Protein AF-0000000080078418 (afdb_homodimer)

Nearest PDB structures (foldseek):
  1grw-assembly2_B  TM=9.936E-01  e=3.589E-24  Caenorhabditis elegans
  2bvu-assembly3_C  TM=9.869E-01  e=3.021E-22  Ascaris suum
  2msp-assembly1_A  TM=9.909E-01  e=5.072E-21  Ascaris suum
  1msp-assembly1_A  TM=9.904E-01  e=5.373E-21  Ascaris suum
  2cri-assembly1_A  TM=8.353E-01  e=1.074E-10  Mus musculus

Foldseek 3Di:
DPPCPCPCPDDPPDDDPDDPDPPPPDDPDPPPPPPPPDDDPPPPDPPPDPDPVVLVLLPPQLVDWADDKAKVVHAAAEDEDDQQAKDKDKMKIFRQTQAKKKKAKDWPDPPFKDKPPRIFIAHHGGMDIIIIMGGRDDPPVDDQQPTKMKMKMTGGGPPDPRGDDPVSVVDPGDMDMDIHRYHYHD/DPPCPPPPPVPPPPDDPDDPPPPDPDDPDPPDPPPPPDDDPPDPDPPPDPDPVVLVLLPPQLVDWADDKAKVVHAAAEDEDDQQAKDKDKMKIFQQTQAKKKKAKDWPDPPFKDKPPRIFIAHHGGMDIIIIMGGRDDPPVDDQQQTKMKMKMTGGGPPDPRGDDPVSVVDPGDMDMDIHRYHYHD

Structure (mmCIF, N/CA/C/O backbone):
data_AF-0000000080078418-model_v1
#
loop_
_entity.id
_entity.type
_entity.pdbx_description
1 polymer 'Major sperm protein'
#
loop_
_atom_site.group_PDB
_atom_site.id
_atom_site.type_symbol
_atom_site.label_atom_id
_atom_site.label_alt_id
_atom_site.label_comp_id
_atom_site.label_asym_id
_atom_site.label_entity_id
_atom_site.label_seq_id
_atom_site.pdbx_PDB_ins_code
_atom_site.Cartn_x
_atom_site.Cartn_y
_atom_site.Cartn_z
_atom_site.occupancy
_atom_site.B_iso_or_equiv
_atom_site.auth_seq_id
_atom_site.auth_comp_id
_atom_site.auth_asym_id
_atom_site.auth_atom_id
_atom_site.pdbx_PDB_model_num
ATOM 1 N N . MET A 1 1 ? 45.938 28.312 1.281 1 20.47 1 MET A N 1
ATOM 2 C CA . MET A 1 1 ? 46.875 27.969 2.334 1 20.47 1 MET A CA 1
ATOM 3 C C . MET A 1 1 ? 46.25 27.047 3.363 1 20.47 1 MET A C 1
ATOM 5 O O . MET A 1 1 ? 45.219 27.359 3.934 1 20.47 1 MET A O 1
ATOM 9 N N . LYS A 1 2 ? 46.531 25.594 3.104 1 24.2 2 LYS A N 1
ATOM 10 C CA . LYS A 1 2 ? 45.812 24.328 3.377 1 24.2 2 LYS A CA 1
ATOM 11 C C . LYS A 1 2 ? 45.906 23.984 4.859 1 24.2 2 LYS A C 1
ATOM 13 O O . LYS A 1 2 ? 46.969 23.625 5.363 1 24.2 2 LYS A O 1
ATOM 18 N N . ARG A 1 3 ? 45.375 24.844 5.797 1 21 3 ARG A N 1
ATOM 19 C CA . ARG A 1 3 ? 45.719 24.875 7.211 1 21 3 ARG A CA 1
ATOM 20 C C . ARG A 1 3 ? 45.438 23.516 7.867 1 21 3 ARG A C 1
ATOM 22 O O . ARG A 1 3 ? 44.312 23.031 7.836 1 21 3 ARG A O 1
ATOM 29 N N . ILE A 1 4 ? 46.469 22.594 7.996 1 22.25 4 ILE A N 1
ATOM 30 C CA . ILE A 1 4 ? 46.688 21.188 8.305 1 22.25 4 ILE A CA 1
ATOM 31 C C . ILE A 1 4 ? 46.375 20.922 9.773 1 22.25 4 ILE A C 1
ATOM 33 O O . ILE A 1 4 ? 47.094 21.391 10.664 1 22.25 4 ILE A O 1
ATOM 37 N N . PHE A 1 5 ? 45.219 21.344 10.352 1 21.02 5 PHE A N 1
ATOM 38 C CA . PHE A 1 5 ? 45.094 21.297 11.805 1 21.02 5 PHE A CA 1
ATOM 39 C C . PHE A 1 5 ? 45.344 19.875 12.32 1 21.02 5 PHE A C 1
ATOM 41 O O . PHE A 1 5 ? 44.625 18.938 11.922 1 21.02 5 PHE A O 1
ATOM 48 N N . LYS A 1 6 ? 46.562 19.5 12.695 1 19.89 6 LYS A N 1
ATOM 49 C CA . LYS A 1 6 ? 47.281 18.281 13.086 1 19.89 6 LYS A CA 1
ATOM 50 C C . LYS A 1 6 ? 46.75 17.75 14.422 1 19.89 6 LYS A C 1
ATOM 52 O O . LYS A 1 6 ? 47 18.359 15.469 1 19.89 6 LYS A O 1
ATOM 57 N N . LEU A 1 7 ? 45.438 17.719 14.68 1 21.05 7 LEU A N 1
ATOM 58 C CA . LEU A 1 7 ? 45.125 17.406 16.078 1 21.05 7 LEU A CA 1
ATOM 59 C C . LEU A 1 7 ? 45.812 16.125 16.5 1 21.05 7 LEU A C 1
ATOM 61 O O . LEU A 1 7 ? 45.656 15.086 15.852 1 21.05 7 LEU A O 1
ATOM 65 N N . LYS A 1 8 ? 46.906 16.234 17.25 1 19.38 8 LYS A N 1
ATOM 66 C CA . LYS A 1 8 ? 47.906 15.336 17.828 1 19.38 8 LYS A CA 1
ATOM 67 C C . LYS A 1 8 ? 47.25 14.328 18.766 1 19.38 8 LYS A C 1
ATOM 69 O O . LYS A 1 8 ? 46.656 14.703 19.781 1 19.38 8 LYS A O 1
ATOM 74 N N . VAL A 1 9 ? 46.438 13.297 18.281 1 21.06 9 VAL A N 1
ATOM 75 C CA . VAL A 1 9 ? 45.812 12.203 19.016 1 21.06 9 VAL A CA 1
ATOM 76 C C . VAL A 1 9 ? 46.875 11.445 19.812 1 21.06 9 VAL A C 1
ATOM 78 O O . VAL A 1 9 ? 47.75 10.805 19.234 1 21.06 9 VAL A O 1
ATOM 81 N N . THR A 1 10 ? 47.438 12.227 20.734 1 20.47 10 THR A N 1
ATOM 82 C CA . THR A 1 10 ? 48.531 11.711 21.547 1 20.47 10 THR A CA 1
ATOM 83 C C . THR A 1 10 ? 48.188 10.336 22.125 1 20.47 10 THR A C 1
ATOM 85 O O . THR A 1 10 ? 47.031 10.023 22.328 1 20.47 10 THR A O 1
ATOM 88 N N . SER A 1 11 ? 49.125 9.344 22.141 1 20.28 11 SER A N 1
ATOM 89 C CA . SER A 1 11 ? 49.594 7.969 22.109 1 20.28 11 SER A CA 1
ATOM 90 C C . SER A 1 11 ? 49.438 7.285 23.469 1 20.28 11 SER A C 1
ATOM 92 O O . SER A 1 11 ? 49.469 6.059 23.562 1 20.28 11 SER A O 1
ATOM 94 N N . ASP A 1 12 ? 49.188 8.109 24.578 1 20.61 12 ASP A N 1
ATOM 95 C CA . ASP A 1 12 ? 50.031 7.629 25.688 1 20.61 12 ASP A CA 1
ATOM 96 C C . ASP A 1 12 ? 49.375 6.434 26.375 1 20.61 12 ASP A C 1
ATOM 98 O O . ASP A 1 12 ? 48.938 6.539 27.531 1 20.61 12 ASP A O 1
ATOM 102 N N . MET A 1 13 ? 48.156 5.941 25.891 1 20.94 13 MET A N 1
ATOM 103 C CA . MET A 1 13 ? 47.469 5.043 26.828 1 20.94 13 MET A CA 1
ATOM 104 C C . MET A 1 13 ? 48.375 3.875 27.219 1 20.94 13 MET A C 1
ATOM 106 O O . MET A 1 13 ? 48.594 2.967 26.406 1 20.94 13 MET A O 1
ATOM 110 N N . GLU A 1 14 ? 49.438 4.184 27.719 1 19.08 14 GLU A N 1
ATOM 111 C CA . GLU A 1 14 ? 50.531 3.303 28.047 1 19.08 14 GLU A CA 1
ATOM 112 C C . GLU A 1 14 ? 50.062 2.045 28.766 1 19.08 14 GLU A C 1
ATOM 114 O O . GLU A 1 14 ? 50.375 0.928 28.344 1 19.08 14 GLU A O 1
ATOM 119 N N . ARG A 1 15 ? 50.156 2.029 30.109 1 17.8 15 ARG A N 1
ATOM 120 C CA . ARG A 1 15 ? 51.188 1.258 30.797 1 17.8 15 ARG A CA 1
ATOM 121 C C . ARG A 1 15 ? 50.656 -0.093 31.25 1 17.8 15 ARG A C 1
ATOM 123 O O . ARG A 1 15 ? 51.344 -1.106 31.172 1 17.8 15 ARG A O 1
ATOM 130 N N . LYS A 1 16 ? 49.5 -0.095 32.125 1 18.86 16 LYS A N 1
ATOM 131 C CA . LYS A 1 16 ? 49.844 -0.873 33.344 1 18.86 16 LYS A CA 1
ATOM 132 C C . LYS A 1 16 ? 49.688 -2.369 33.062 1 18.86 16 LYS A C 1
ATOM 134 O O . LYS A 1 16 ? 48.594 -2.846 32.75 1 18.86 16 LYS A O 1
ATOM 139 N N . ASN A 1 17 ? 50.719 -3.164 32.594 1 18.41 17 ASN A N 1
ATOM 140 C CA . ASN A 1 17 ? 51.062 -4.488 32.094 1 18.41 17 ASN A CA 1
ATOM 141 C C . ASN A 1 17 ? 50.719 -5.578 33.125 1 18.41 17 ASN A C 1
ATOM 143 O O . ASN A 1 17 ? 51.125 -6.734 32.938 1 18.41 17 ASN A O 1
ATOM 147 N N . ASN A 1 18 ? 50.375 -4.992 34.344 1 19.3 18 ASN A N 1
ATOM 148 C CA . ASN A 1 18 ? 51.062 -5.863 35.281 1 19.3 18 ASN A CA 1
ATOM 149 C C . ASN A 1 18 ? 50.688 -7.332 35.062 1 19.3 18 ASN A C 1
ATOM 151 O O . ASN A 1 18 ? 49.75 -7.641 34.312 1 19.3 18 ASN A O 1
ATOM 155 N N . ALA A 1 19 ? 50.406 -8.07 36.156 1 18.58 19 ALA A N 1
ATOM 156 C CA . ALA A 1 19 ? 50.969 -9.203 36.906 1 18.58 19 ALA A CA 1
ATOM 157 C C . ALA A 1 19 ? 50.188 -10.484 36.625 1 18.58 19 ALA A C 1
ATOM 159 O O . ALA A 1 19 ? 49.156 -10.742 37.25 1 18.58 19 ALA A O 1
ATOM 160 N N . PHE A 1 20 ? 49.75 -10.672 35.312 1 19.42 20 PHE A N 1
ATOM 161 C CA . PHE A 1 20 ? 48.906 -11.844 35.094 1 19.42 20 PHE A CA 1
ATOM 162 C C . PHE A 1 20 ? 49.625 -13.109 35.562 1 19.42 20 PHE A C 1
ATOM 164 O O . PHE A 1 20 ? 50.719 -13.43 35.062 1 19.42 20 PHE A O 1
ATOM 171 N N . SER A 1 21 ? 49.469 -13.305 36.844 1 21.95 21 SER A N 1
ATOM 172 C CA . SER A 1 21 ? 50.062 -14.43 37.562 1 21.95 21 SER A CA 1
ATOM 173 C C . SER A 1 21 ? 49.844 -15.734 36.812 1 21.95 21 SER A C 1
ATOM 175 O O . SER A 1 21 ? 48.75 -15.984 36.281 1 21.95 21 SER A O 1
ATOM 177 N N . LEU A 1 22 ? 50.906 -16.266 36.281 1 21.88 22 LEU A N 1
ATOM 178 C CA . LEU A 1 22 ? 51.344 -17.422 35.5 1 21.88 22 LEU A CA 1
ATOM 179 C C . LEU A 1 22 ? 50.75 -18.703 36.094 1 21.88 22 LEU A C 1
ATOM 181 O O . LEU A 1 22 ? 51.188 -19.203 37.125 1 21.88 22 LEU A O 1
ATOM 185 N N . ILE A 1 23 ? 49.375 -18.656 36.344 1 21.66 23 ILE A N 1
ATOM 186 C CA . ILE A 1 23 ? 48.969 -19.859 37.062 1 21.66 23 ILE A CA 1
ATOM 187 C C . ILE A 1 23 ? 49.375 -21.094 36.281 1 21.66 23 ILE A C 1
ATOM 189 O O . ILE A 1 23 ? 49.156 -21.188 35.062 1 21.66 23 ILE A O 1
ATOM 193 N N . SER A 1 24 ? 50.438 -21.719 36.719 1 20.53 24 SER A N 1
ATOM 194 C CA . SER A 1 24 ? 51.188 -22.891 36.312 1 20.53 24 SER A CA 1
ATOM 195 C C . SER A 1 24 ? 50.25 -24.062 36 1 20.53 24 SER A C 1
ATOM 197 O O . SER A 1 24 ? 49.438 -24.438 36.875 1 20.53 24 SER A O 1
ATOM 199 N N . SER A 1 25 ? 49.781 -24.109 34.75 1 20.64 25 SER A N 1
ATOM 200 C CA . SER A 1 25 ? 48.938 -25.125 34.094 1 20.64 25 SER A CA 1
ATOM 201 C C . SER A 1 25 ? 49.5 -26.531 34.281 1 20.64 25 SER A C 1
ATOM 203 O O . SER A 1 25 ? 50.5 -26.891 33.656 1 20.64 25 SER A O 1
ATOM 205 N N . ARG A 1 26 ? 49.562 -26.922 35.562 1 19.17 26 ARG A N 1
ATOM 206 C CA . ARG A 1 26 ? 50.219 -28.188 35.844 1 19.17 26 ARG A CA 1
ATOM 207 C C . ARG A 1 26 ? 49.75 -29.281 34.875 1 19.17 26 ARG A C 1
ATOM 209 O O . ARG A 1 26 ? 48.75 -29.094 34.156 1 19.17 26 ARG A O 1
ATOM 216 N N . ASP A 1 27 ? 49.719 -30.656 35.25 1 20.38 27 ASP A N 1
ATOM 217 C CA . ASP A 1 27 ? 50.219 -31.953 34.812 1 20.38 27 ASP A CA 1
ATOM 218 C C . ASP A 1 27 ? 49.156 -32.688 34 1 20.38 27 ASP A C 1
ATOM 220 O O . ASP A 1 27 ? 49.031 -33.906 34.125 1 20.38 27 ASP A O 1
ATOM 224 N N . LEU A 1 28 ? 48.062 -32.062 33.469 1 23.12 28 LEU A N 1
ATOM 225 C CA . LEU A 1 28 ? 47.031 -33.031 33.188 1 23.12 28 LEU A CA 1
ATOM 226 C C . LEU A 1 28 ? 47.5 -34.062 32.125 1 23.12 28 LEU A C 1
ATOM 228 O O . LEU A 1 28 ? 48.125 -33.688 31.141 1 23.12 28 LEU A O 1
ATOM 232 N N . GLY A 1 29 ? 47.594 -35.312 32.5 1 23.2 29 GLY A N 1
ATOM 233 C CA . GLY A 1 29 ? 48.062 -36.562 31.906 1 23.2 29 GLY A CA 1
ATOM 234 C C . GLY A 1 29 ? 47.406 -36.875 30.578 1 23.2 29 GLY A C 1
ATOM 235 O O . GLY A 1 29 ? 46.344 -36.375 30.266 1 23.2 29 GLY A O 1
ATOM 236 N N . GLU A 1 30 ? 48.188 -37.312 29.516 1 23.34 30 GLU A N 1
ATOM 237 C CA . GLU A 1 30 ? 48.188 -37.656 28.094 1 23.34 30 GLU A CA 1
ATOM 238 C C . GLU A 1 30 ? 47.125 -38.719 27.766 1 23.34 30 GLU A C 1
ATOM 240 O O . GLU A 1 30 ? 47.406 -39.906 27.766 1 23.34 30 GLU A O 1
ATOM 245 N N . ARG A 1 31 ? 45.938 -38.812 28.5 1 25.05 31 ARG A N 1
ATOM 246 C CA . ARG A 1 31 ? 45.281 -40.062 28.188 1 25.05 31 ARG A CA 1
ATOM 247 C C . ARG A 1 31 ? 45.031 -40.188 26.688 1 25.05 31 ARG A C 1
ATOM 249 O O . ARG A 1 31 ? 44.656 -39.25 26.031 1 25.05 31 ARG A O 1
ATOM 256 N N . SER A 1 32 ? 45.594 -41.219 25.984 1 22.64 32 SER A N 1
ATOM 257 C CA . SER A 1 32 ? 45.719 -41.688 24.609 1 22.64 32 SER A CA 1
ATOM 258 C C . SER A 1 32 ? 44.375 -41.875 23.953 1 22.64 32 SER A C 1
ATOM 260 O O . SER A 1 32 ? 43.531 -42.625 24.438 1 22.64 32 SER A O 1
ATOM 262 N N . GLY A 1 33 ? 43.719 -40.844 23.391 1 24.2 33 GLY A N 1
ATOM 263 C CA . GLY A 1 33 ? 42.438 -40.594 22.719 1 24.2 33 GLY A CA 1
ATOM 264 C C . GLY A 1 33 ? 42.25 -41.5 21.516 1 24.2 33 GLY A C 1
ATOM 265 O O . GLY A 1 33 ? 41.406 -41.219 20.656 1 24.2 33 GLY A O 1
ATOM 266 N N . ALA A 1 34 ? 43.156 -42.438 21.266 1 25.92 34 ALA A N 1
ATOM 267 C CA . ALA A 1 34 ? 43.125 -43 19.922 1 25.92 34 ALA A CA 1
ATOM 268 C C . ALA A 1 34 ? 41.781 -43.656 19.625 1 25.92 34 ALA A C 1
ATOM 270 O O . ALA A 1 34 ? 41.375 -43.75 18.469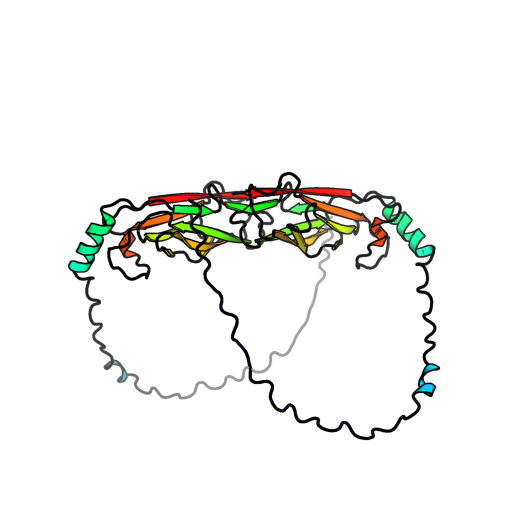 1 25.92 34 ALA A O 1
ATOM 271 N N . GLU A 1 35 ? 41.156 -44.25 20.656 1 26.41 35 GLU A N 1
ATOM 272 C CA . GLU A 1 35 ? 40.375 -45.406 20.266 1 26.41 35 GLU A CA 1
ATOM 273 C C . GLU A 1 35 ? 39.094 -45 19.547 1 26.41 35 GLU A C 1
ATOM 275 O O . GLU A 1 35 ? 38.344 -45.844 19.047 1 26.41 35 GLU A O 1
ATOM 280 N N . ILE A 1 36 ? 38.656 -43.719 19.734 1 25.14 36 ILE A N 1
ATOM 281 C CA . ILE A 1 36 ? 37.188 -43.688 19.562 1 25.14 36 ILE A CA 1
ATOM 282 C C . ILE A 1 36 ? 36.875 -43.781 18.062 1 25.14 36 ILE A C 1
ATOM 284 O O . ILE A 1 36 ? 35.938 -43.125 17.594 1 25.14 36 ILE A O 1
ATOM 288 N N . ARG A 1 37 ? 37.781 -43.906 17.203 1 24.41 37 ARG A N 1
ATOM 289 C CA . ARG A 1 37 ? 37.531 -43.594 15.805 1 24.41 37 ARG A CA 1
ATOM 290 C C . ARG A 1 37 ? 36.375 -44.438 15.258 1 24.41 37 ARG A C 1
ATOM 292 O O . ARG A 1 37 ? 35.812 -44.125 14.211 1 24.41 37 ARG A O 1
ATOM 299 N N . ASN A 1 38 ? 36.375 -45.656 15.656 1 22.77 38 ASN A N 1
ATOM 300 C CA . ASN A 1 38 ? 35.938 -46.625 14.641 1 22.77 38 ASN A CA 1
ATOM 301 C C . ASN A 1 38 ? 34.469 -46.469 14.297 1 22.77 38 ASN A C 1
ATOM 303 O O . ASN A 1 38 ? 33.969 -47.125 13.383 1 22.77 38 ASN A O 1
ATOM 307 N N . ARG A 1 39 ? 33.594 -46.188 15.266 1 25.53 39 ARG A N 1
ATOM 308 C CA . ARG A 1 39 ? 32.344 -46.938 15.172 1 25.53 39 ARG A CA 1
ATOM 309 C C . ARG A 1 39 ? 31.469 -46.406 14.047 1 25.53 39 ARG A C 1
ATOM 311 O O . ARG A 1 39 ? 30.797 -47.188 13.359 1 25.53 39 ARG A O 1
ATOM 318 N N . TYR A 1 40 ? 31.109 -45.094 14 1 27.53 40 TYR A N 1
ATOM 319 C CA . TYR A 1 40 ? 29.766 -44.812 13.539 1 27.53 40 TYR A CA 1
ATOM 320 C C . TYR A 1 40 ? 29.672 -44.875 12.023 1 27.53 40 TYR A C 1
ATOM 322 O O . TYR A 1 40 ? 30.031 -43.906 11.336 1 27.53 40 TYR A O 1
ATOM 330 N N . LYS A 1 41 ? 30.172 -45.844 11.312 1 27.7 41 LYS A N 1
ATOM 331 C CA . LYS A 1 41 ? 29.875 -45.938 9.883 1 27.7 41 LYS A CA 1
ATOM 332 C C . LYS A 1 41 ? 28.375 -45.875 9.633 1 27.7 41 LYS A C 1
ATOM 334 O O . LYS A 1 41 ? 27.688 -46.906 9.711 1 27.7 41 LYS A O 1
ATOM 339 N N . ARG A 1 42 ? 27.578 -44.969 10.148 1 29.16 42 ARG A N 1
ATOM 340 C CA . ARG A 1 42 ? 26.188 -45 9.703 1 29.16 42 ARG A CA 1
ATOM 341 C C . ARG A 1 42 ? 26.094 -44.969 8.18 1 29.16 42 ARG A C 1
ATOM 343 O O . ARG A 1 42 ? 26.656 -44.062 7.539 1 29.16 42 ARG A O 1
ATOM 350 N N . GLU A 1 43 ? 25.891 -46.125 7.527 1 27.59 43 GLU A N 1
ATOM 351 C CA . GLU A 1 43 ? 25.578 -46.281 6.109 1 27.59 43 GLU A CA 1
ATOM 352 C C . GLU A 1 43 ? 24.5 -45.281 5.668 1 27.59 43 GLU A C 1
ATOM 354 O O . GLU A 1 43 ? 23.391 -45.281 6.207 1 27.59 43 GLU A O 1
ATOM 359 N N . VAL A 1 44 ? 24.797 -44.094 5.273 1 32.16 44 VAL A N 1
ATOM 360 C CA . VAL A 1 44 ? 23.875 -43.188 4.602 1 32.16 44 VAL A CA 1
ATOM 361 C C . VAL A 1 44 ? 23.172 -43.938 3.463 1 32.16 44 VAL A C 1
ATOM 363 O O . VAL A 1 44 ? 23.812 -44.438 2.551 1 32.16 44 VAL A O 1
ATOM 366 N N . ASN A 1 45 ? 22.109 -44.656 3.689 1 32.81 45 ASN A N 1
ATOM 367 C CA . ASN A 1 45 ? 21.266 -45.188 2.621 1 32.81 45 ASN A CA 1
ATOM 368 C C . ASN A 1 45 ? 21.047 -44.156 1.506 1 32.81 45 ASN A C 1
ATOM 370 O O . ASN A 1 45 ? 20.781 -43 1.773 1 32.81 45 ASN A O 1
ATOM 374 N N . PRO A 1 46 ? 21.484 -44.406 0.33 1 32.59 46 PRO A N 1
ATOM 375 C CA . PRO A 1 46 ? 21.234 -43.469 -0.784 1 32.59 46 PRO A CA 1
ATOM 376 C C . PRO A 1 46 ? 19.781 -43.031 -0.88 1 32.59 46 PRO A C 1
ATOM 378 O O . PRO A 1 46 ? 18.875 -43.844 -0.658 1 32.59 46 PRO A O 1
ATOM 381 N N . VAL A 1 47 ? 19.406 -41.844 -0.583 1 38.25 47 VAL A N 1
ATOM 382 C CA . VAL A 1 47 ? 18.125 -41.25 -0.944 1 38.25 47 VAL A CA 1
ATOM 383 C C . VAL A 1 47 ? 17.672 -41.781 -2.299 1 38.25 47 VAL A C 1
ATOM 385 O O . VAL A 1 47 ? 18.406 -41.719 -3.281 1 38.25 47 VAL A O 1
ATOM 388 N N . GLU A 1 48 ? 16.844 -42.875 -2.359 1 36.41 48 GLU A N 1
ATOM 389 C CA . GLU A 1 48 ? 16.234 -43.469 -3.549 1 36.41 48 GLU A CA 1
ATOM 390 C C . GLU A 1 48 ? 15.773 -42.375 -4.52 1 36.41 48 GLU A C 1
ATOM 392 O O . GLU A 1 48 ? 15.195 -41.375 -4.105 1 36.41 48 GLU A O 1
ATOM 397 N N . SER A 1 49 ? 16.344 -42.25 -5.703 1 41.84 49 SER A N 1
ATOM 398 C CA . SER A 1 49 ? 15.914 -41.438 -6.844 1 41.84 49 SER A CA 1
ATOM 399 C C . SER A 1 49 ? 14.406 -41.562 -7.047 1 41.84 49 SER A C 1
ATOM 401 O O . SER A 1 49 ? 13.828 -42.625 -6.898 1 41.84 49 SER A O 1
ATOM 403 N N . PRO A 1 50 ? 13.68 -40.5 -6.891 1 45.03 50 PRO A N 1
ATOM 404 C CA . PRO A 1 50 ? 12.234 -40.656 -7.09 1 45.03 50 PRO A CA 1
ATOM 405 C C . PRO A 1 50 ? 11.898 -41.656 -8.172 1 45.03 50 PRO A C 1
ATOM 407 O O . PRO A 1 50 ? 12.586 -41.719 -9.195 1 45.03 50 PRO A O 1
ATOM 410 N N . SER A 1 51 ? 11.227 -42.781 -7.914 1 44.47 51 SER A N 1
ATOM 411 C CA . SER A 1 51 ? 10.883 -43.938 -8.758 1 44.47 51 SER A CA 1
ATOM 412 C C . SER A 1 51 ? 10.305 -43.469 -10.094 1 44.47 51 SER A C 1
ATOM 414 O O . SER A 1 51 ? 9.68 -42.406 -10.172 1 44.47 51 SER A O 1
ATOM 416 N N . SER A 1 52 ? 10.734 -44.125 -11.234 1 50.62 52 SER A N 1
ATOM 417 C CA . SER A 1 52 ? 10.266 -44 -12.609 1 50.62 52 SER A CA 1
ATOM 418 C C . SER A 1 52 ? 8.766 -43.75 -12.664 1 50.62 52 SER A C 1
ATOM 420 O O . SER A 1 52 ? 8.289 -43.031 -13.555 1 50.62 52 SER A O 1
ATOM 422 N N . THR A 1 53 ? 8.102 -44.281 -11.711 1 47.66 53 THR A N 1
ATOM 423 C CA . THR A 1 53 ? 6.652 -44.125 -11.68 1 47.66 53 THR A CA 1
ATOM 424 C C . THR A 1 53 ? 6.285 -42.688 -11.344 1 47.66 53 THR A C 1
ATOM 426 O O . THR A 1 53 ? 5.355 -42.125 -11.922 1 47.66 53 THR A O 1
ATOM 429 N N . THR A 1 54 ? 7.027 -42.188 -10.445 1 52.38 54 THR A N 1
ATOM 430 C CA . THR A 1 54 ? 6.734 -40.812 -10.062 1 52.38 54 THR A CA 1
ATOM 431 C C . THR A 1 54 ? 6.949 -39.844 -11.234 1 52.38 54 THR A C 1
ATOM 433 O O . THR A 1 54 ? 6.137 -38.969 -11.477 1 52.38 54 THR A O 1
ATOM 436 N N . LEU A 1 55 ? 7.984 -40.125 -11.922 1 55.38 55 LEU A N 1
ATOM 437 C CA . LEU A 1 55 ? 8.273 -39.281 -13.086 1 55.38 55 LEU A CA 1
ATOM 438 C C . LEU A 1 55 ? 7.188 -39.438 -14.148 1 55.38 55 LEU A C 1
ATOM 440 O O . LEU A 1 55 ? 6.824 -38.469 -14.805 1 55.38 55 LEU A O 1
ATOM 444 N N . HIS A 1 56 ? 6.758 -40.719 -14.258 1 55.69 56 HIS A N 1
ATOM 445 C CA . HIS A 1 56 ? 5.719 -40.969 -15.25 1 55.69 56 HIS A CA 1
ATOM 446 C C . HIS A 1 56 ? 4.422 -40.25 -14.883 1 55.69 56 HIS A C 1
ATOM 448 O O . HIS A 1 56 ? 3.723 -39.719 -15.75 1 55.69 56 HIS A O 1
ATOM 454 N N . GLN A 1 57 ? 3.973 -40.281 -13.641 1 54.59 57 GLN A N 1
ATOM 455 C CA . GLN A 1 57 ? 2.746 -39.656 -13.195 1 54.59 57 GLN A CA 1
ATOM 456 C C . GLN A 1 57 ? 2.844 -38.125 -13.336 1 54.59 57 GLN A C 1
ATOM 458 O O . GLN A 1 57 ? 1.85 -37.469 -13.633 1 54.59 57 GLN A O 1
ATOM 463 N N . ILE A 1 58 ? 3.977 -37.688 -13.156 1 56.47 58 ILE A N 1
ATOM 464 C CA . ILE A 1 58 ? 4.191 -36.25 -13.344 1 56.47 58 ILE A CA 1
ATOM 465 C C . ILE A 1 58 ? 3.875 -35.875 -14.789 1 56.47 58 ILE A C 1
ATOM 467 O O . ILE A 1 58 ? 3.211 -34.875 -15.039 1 56.47 58 ILE A O 1
ATOM 471 N N . ALA A 1 59 ? 4.188 -36.781 -15.648 1 59.12 59 ALA A N 1
ATOM 472 C CA . ALA A 1 59 ? 4.133 -36.469 -17.078 1 59.12 59 ALA A CA 1
ATOM 473 C C . ALA A 1 59 ? 2.693 -36.312 -17.562 1 59.12 59 ALA A C 1
ATOM 475 O O . ALA A 1 59 ? 2.385 -35.438 -18.359 1 59.12 59 ALA A O 1
ATOM 476 N N . MET A 1 60 ? 1.768 -37.094 -17.109 1 59.22 60 MET A N 1
ATOM 477 C CA . MET A 1 60 ? 0.431 -37.094 -17.688 1 59.22 60 MET A CA 1
ATOM 478 C C . MET A 1 60 ? -0.322 -35.812 -17.297 1 59.22 60 MET A C 1
ATOM 480 O O . MET A 1 60 ? -0.934 -35.156 -18.141 1 59.22 60 MET A O 1
ATOM 484 N N . ALA A 1 61 ? -0.385 -35.5 -15.977 1 64.06 61 ALA A N 1
ATOM 485 C CA . ALA A 1 61 ? -1.161 -34.344 -15.562 1 64.06 61 ALA A CA 1
ATOM 486 C C . ALA A 1 61 ? -0.548 -33.062 -16.109 1 64.06 61 ALA A C 1
ATOM 488 O O . ALA A 1 61 ? -1.262 -32.094 -16.375 1 64.06 61 ALA A O 1
ATOM 489 N N . GLN A 1 62 ? 0.651 -33.094 -16.422 1 73.25 62 GLN A N 1
ATOM 490 C CA . GLN A 1 62 ? 1.328 -31.859 -16.797 1 73.25 62 GLN A CA 1
ATOM 491 C C . GLN A 1 62 ? 1.387 -31.703 -18.312 1 73.25 62 GLN A C 1
ATOM 493 O O . GLN A 1 62 ? 1.982 -30.75 -18.812 1 73.25 62 GLN A O 1
ATOM 498 N N . SER A 1 63 ? 0.685 -32.688 -19.047 1 79.94 63 SER A N 1
ATOM 499 C CA . SER A 1 63 ? 0.631 -32.562 -20.5 1 79.94 63 SER A CA 1
ATOM 500 C C . SER A 1 63 ? -0.418 -31.547 -20.922 1 79.94 63 SER A C 1
ATOM 502 O O . SER A 1 63 ? -0.373 -31.031 -22.047 1 79.94 63 SER A O 1
ATOM 504 N N . VAL A 1 64 ? -1.355 -31.25 -20.031 1 87.06 64 VAL A N 1
ATOM 505 C CA . VAL A 1 64 ? -2.381 -30.234 -20.266 1 87.06 64 VAL A CA 1
ATOM 506 C C . VAL A 1 64 ? -1.909 -28.891 -19.719 1 87.06 64 VAL A C 1
ATOM 508 O O . VAL A 1 64 ? -1.395 -28.812 -18.609 1 87.06 64 VAL A O 1
ATOM 511 N N . PRO A 1 65 ? -2.021 -27.922 -20.5 1 92.75 65 PRO A N 1
ATOM 512 C CA . PRO A 1 65 ? -1.62 -26.609 -20 1 92.75 65 PRO A CA 1
ATOM 513 C C . PRO A 1 65 ? -2.379 -26.219 -18.734 1 92.75 65 PRO A C 1
ATOM 515 O O . PRO A 1 65 ? -3.58 -26.469 -18.625 1 92.75 65 PRO A O 1
ATOM 518 N N . PRO A 1 66 ? -1.675 -25.703 -17.75 1 96.56 66 PRO A N 1
ATOM 519 C CA . PRO A 1 66 ? -2.391 -25.219 -16.562 1 96.56 66 PRO A CA 1
ATOM 520 C C . PRO A 1 66 ? -3.393 -24.109 -16.875 1 96.56 66 PRO A C 1
ATOM 522 O O . PRO A 1 66 ? -3.146 -23.297 -17.766 1 96.56 66 PRO A O 1
ATOM 525 N N . GLY A 1 67 ? -4.512 -24.078 -16.172 1 97.38 67 GLY A N 1
ATOM 526 C CA . GLY A 1 67 ? -5.531 -23.062 -16.375 1 97.38 67 GLY A CA 1
ATOM 527 C C . GLY A 1 67 ? -5.137 -21.703 -15.828 1 97.38 67 GLY A C 1
ATOM 528 O O . GLY A 1 67 ? -3.971 -21.484 -15.5 1 97.38 67 GLY A O 1
ATOM 529 N N . ASP A 1 68 ? -6.066 -20.828 -15.719 1 98.25 68 ASP A N 1
ATOM 530 C CA . ASP A 1 68 ? -5.812 -19.438 -15.375 1 98.25 68 ASP A CA 1
ATOM 531 C C . ASP A 1 68 ? -5.715 -19.25 -13.859 1 98.25 68 ASP A C 1
ATOM 533 O O . ASP A 1 68 ? -6.289 -20.031 -13.094 1 98.25 68 ASP A O 1
ATOM 537 N N . ILE A 1 69 ? -4.961 -18.281 -13.516 1 98.75 69 ILE A N 1
ATOM 538 C CA . ILE A 1 69 ? -5.043 -17.719 -12.172 1 98.75 69 ILE A CA 1
ATOM 539 C C . ILE A 1 69 ? -5.574 -16.297 -12.227 1 98.75 69 ILE A C 1
ATOM 541 O O . ILE A 1 69 ? -5.586 -15.672 -13.289 1 98.75 69 ILE A O 1
ATOM 545 N N . GLN A 1 70 ? -6.066 -15.852 -11.125 1 98.75 70 GLN A N 1
ATOM 546 C CA . GLN A 1 70 ? -6.395 -14.438 -10.938 1 98.75 70 GLN A CA 1
ATOM 547 C C . GLN A 1 70 ? -5.531 -13.812 -9.844 1 98.75 70 GLN A C 1
ATOM 549 O O . GLN A 1 70 ? -5.203 -14.469 -8.852 1 98.75 70 GLN A O 1
ATOM 554 N N . THR A 1 71 ? -5.121 -12.625 -10.125 1 98.88 71 THR A N 1
ATOM 555 C CA . THR A 1 71 ? -4.41 -11.891 -9.086 1 98.88 71 THR A CA 1
ATOM 556 C C . THR A 1 71 ? -5.156 -10.609 -8.719 1 98.88 71 THR A C 1
ATOM 558 O O . THR A 1 71 ? -5.777 -9.984 -9.578 1 98.88 71 THR A O 1
ATOM 561 N N . GLN A 1 72 ? -5.051 -10.25 -7.434 1 98.75 72 GLN A N 1
ATOM 562 C CA . GLN A 1 72 ? -5.527 -8.969 -6.91 1 98.75 72 GLN A CA 1
ATOM 563 C C . GLN A 1 72 ? -4.426 -8.25 -6.137 1 98.75 72 GLN A C 1
ATOM 565 O O . GLN A 1 72 ? -4.074 -8.656 -5.027 1 98.75 72 GLN A O 1
ATOM 570 N N . PRO A 1 73 ? -3.877 -7.238 -6.684 1 98.62 73 PRO A N 1
ATOM 571 C CA . PRO A 1 73 ? -4.32 -6.508 -7.871 1 98.62 73 PRO A CA 1
ATOM 572 C C . PRO A 1 73 ? -4.047 -7.262 -9.164 1 98.62 73 PRO A C 1
ATOM 574 O O . PRO A 1 73 ? -3.314 -8.258 -9.164 1 98.62 73 PRO A O 1
ATOM 577 N N . ASN A 1 74 ? -4.645 -6.773 -10.273 1 98.56 74 ASN A N 1
ATOM 578 C CA . ASN A 1 74 ? -4.621 -7.531 -11.516 1 98.56 74 ASN A CA 1
ATOM 579 C C . ASN A 1 74 ? -3.42 -7.156 -12.375 1 98.56 74 ASN A C 1
ATOM 581 O O . ASN A 1 74 ? -2.789 -8.031 -12.984 1 98.56 74 ASN A O 1
ATOM 585 N N . ALA A 1 75 ? -3.029 -5.891 -12.43 1 98.62 75 ALA A N 1
ATOM 586 C CA . ALA A 1 75 ? -2.1 -5.445 -13.461 1 98.62 75 ALA A CA 1
ATOM 587 C C . ALA A 1 75 ? -0.739 -5.098 -12.867 1 98.62 75 ALA A C 1
ATOM 589 O O . ALA A 1 75 ? 0.295 -5.277 -13.516 1 98.62 75 ALA A O 1
ATOM 590 N N . LYS A 1 76 ? -0.739 -4.559 -11.664 1 98.81 76 LYS A N 1
ATOM 591 C CA . LYS A 1 76 ? 0.482 -4.062 -11.039 1 98.81 76 LYS A CA 1
ATOM 592 C C . LYS A 1 76 ? 0.312 -3.936 -9.531 1 98.81 76 LYS A C 1
ATOM 594 O O . LYS A 1 76 ? -0.808 -3.996 -9.016 1 98.81 76 LYS A O 1
ATOM 599 N N . ILE A 1 77 ? 1.38 -3.777 -8.867 1 98.88 77 ILE A N 1
ATOM 600 C CA . ILE A 1 77 ? 1.407 -3.473 -7.441 1 98.88 77 ILE A CA 1
ATOM 601 C C . ILE A 1 77 ? 1.991 -2.078 -7.223 1 98.88 77 ILE A C 1
ATOM 603 O O . ILE A 1 77 ? 3.006 -1.722 -7.828 1 98.88 77 ILE A O 1
ATOM 607 N N . VAL A 1 78 ? 1.381 -1.29 -6.359 1 98.88 78 VAL A N 1
ATOM 608 C CA . VAL A 1 78 ? 1.838 0.08 -6.148 1 98.88 78 VAL A CA 1
ATOM 609 C C . VAL A 1 78 ? 2.342 0.246 -4.719 1 98.88 78 VAL A C 1
ATOM 611 O O . VAL A 1 78 ? 1.618 -0.041 -3.762 1 98.88 78 VAL A O 1
ATOM 614 N N . PHE A 1 79 ? 3.525 0.701 -4.473 1 98.88 79 PHE A N 1
ATOM 615 C CA . PHE A 1 79 ? 4.059 1.093 -3.176 1 98.88 79 PHE A CA 1
ATOM 616 C C . PHE A 1 79 ? 4.035 2.607 -3.014 1 98.88 79 PHE A C 1
ATOM 618 O O . PHE A 1 79 ? 4.559 3.336 -3.859 1 98.88 79 PHE A O 1
ATOM 625 N N . ASN A 1 80 ? 3.484 3.059 -1.945 1 98.88 80 ASN A N 1
ATOM 626 C CA . ASN A 1 80 ? 3.471 4.48 -1.622 1 98.88 80 ASN A CA 1
ATOM 627 C C . ASN A 1 80 ? 4.754 4.906 -0.915 1 98.88 80 ASN A C 1
ATOM 629 O O . ASN A 1 80 ? 5.293 4.164 -0.093 1 98.88 80 ASN A O 1
ATOM 633 N N . ALA A 1 81 ? 5.148 6.055 -1.238 1 98.75 81 ALA A N 1
ATOM 634 C CA . ALA A 1 81 ? 6.152 6.66 -0.365 1 98.75 81 ALA A CA 1
ATOM 635 C C . ALA A 1 81 ? 5.621 6.809 1.058 1 98.75 81 ALA A C 1
ATOM 637 O O . ALA A 1 81 ? 4.406 6.832 1.274 1 98.75 81 ALA A O 1
ATOM 638 N N . PRO A 1 82 ? 6.5 6.973 2.07 1 98.56 82 PRO A N 1
ATOM 639 C CA . PRO A 1 82 ? 7.957 7.105 1.95 1 98.56 82 PRO A CA 1
ATOM 640 C C . PRO A 1 82 ? 8.656 5.77 1.717 1 98.56 82 PRO A C 1
ATOM 642 O O . PRO A 1 82 ? 8.07 4.711 1.978 1 98.56 82 PRO A O 1
ATOM 645 N N . TYR A 1 83 ? 9.961 5.863 1.171 1 98.5 83 TYR A N 1
ATOM 646 C CA . TYR A 1 83 ? 10.688 4.648 0.834 1 98.5 83 TYR A CA 1
ATOM 647 C C . TYR A 1 83 ? 11.883 4.453 1.759 1 98.5 83 TYR A C 1
ATOM 649 O O . TYR A 1 83 ? 12.82 3.725 1.427 1 98.5 83 TYR A O 1
ATOM 657 N N . ASP A 1 84 ? 11.867 5.129 2.85 1 97.31 84 ASP A N 1
ATOM 658 C CA . ASP A 1 84 ? 12.992 5.09 3.777 1 97.31 84 ASP A CA 1
ATOM 659 C C . ASP A 1 84 ? 12.773 4.043 4.867 1 97.31 84 ASP A C 1
ATOM 661 O O . ASP A 1 84 ? 13.562 3.941 5.809 1 97.31 84 ASP A O 1
ATOM 665 N N . ASP A 1 85 ? 11.648 3.291 4.75 1 96.69 85 ASP A N 1
ATOM 666 C CA . ASP A 1 85 ? 11.359 2.148 5.609 1 96.69 85 ASP A CA 1
ATOM 667 C C . ASP A 1 85 ? 10.695 1.02 4.816 1 96.69 85 ASP A C 1
ATOM 669 O O . ASP A 1 85 ? 10.227 1.231 3.697 1 96.69 85 ASP A O 1
ATOM 673 N N . LYS A 1 86 ? 10.648 -0.095 5.461 1 97.94 86 LYS A N 1
ATOM 674 C CA . LYS A 1 86 ? 10.07 -1.272 4.824 1 97.94 86 LYS A CA 1
ATOM 675 C C . LYS A 1 86 ? 8.547 -1.158 4.742 1 97.94 86 LYS A C 1
ATOM 677 O O . LYS A 1 86 ? 7.898 -0.729 5.699 1 97.94 86 LYS A O 1
ATOM 682 N N . HIS A 1 87 ? 8.016 -1.452 3.578 1 98.31 87 HIS A N 1
ATOM 683 C CA . HIS A 1 87 ? 6.578 -1.604 3.391 1 98.31 87 HIS A CA 1
ATOM 684 C C . HIS A 1 87 ? 6.203 -3.064 3.158 1 98.31 87 HIS A C 1
ATOM 686 O O . HIS A 1 87 ? 6.953 -3.809 2.521 1 98.31 87 HIS A O 1
ATOM 692 N N . THR A 1 88 ? 5.074 -3.51 3.688 1 98.38 88 THR A N 1
ATOM 693 C CA . THR A 1 88 ? 4.496 -4.816 3.396 1 98.38 88 THR A CA 1
ATOM 694 C C . THR A 1 88 ? 3.023 -4.684 3.014 1 98.38 88 THR A C 1
ATOM 696 O O . THR A 1 88 ? 2.234 -4.102 3.762 1 98.38 88 THR A O 1
ATOM 699 N N . TYR A 1 89 ? 2.746 -5.129 1.84 1 98.31 89 TYR A N 1
ATOM 700 C CA . TYR A 1 89 ? 1.369 -5.133 1.36 1 98.31 89 TYR A CA 1
ATOM 701 C C . TYR A 1 89 ? 0.892 -6.551 1.085 1 98.31 89 TYR A C 1
ATOM 703 O O . TYR A 1 89 ? 1.704 -7.469 0.932 1 98.31 89 TYR A O 1
ATOM 711 N N . HIS A 1 90 ? -0.388 -6.719 1.078 1 98.25 90 HIS A N 1
ATOM 712 C CA . HIS A 1 90 ? -0.946 -8.047 0.855 1 98.25 90 HIS A CA 1
ATOM 713 C C . HIS A 1 90 ? -1.717 -8.109 -0.46 1 98.25 90 HIS A C 1
ATOM 715 O O . HIS A 1 90 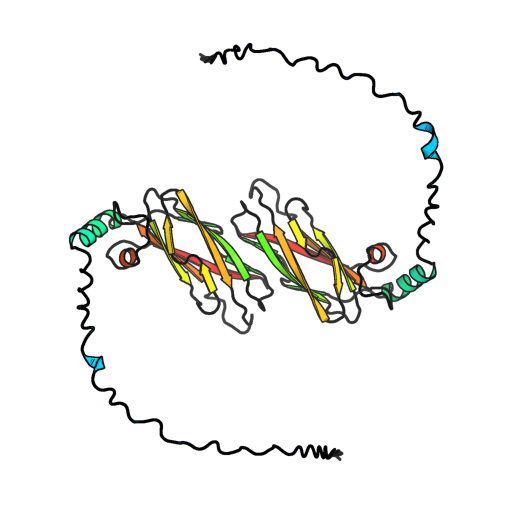? -2.584 -7.266 -0.715 1 98.25 90 HIS A O 1
ATOM 721 N N . ILE A 1 91 ? -1.413 -9.078 -1.257 1 98.38 91 ILE A N 1
ATOM 722 C CA . ILE A 1 91 ? -2.107 -9.32 -2.516 1 98.38 91 ILE A CA 1
ATOM 723 C C . ILE A 1 91 ? -2.654 -10.742 -2.539 1 98.38 91 ILE A C 1
ATOM 725 O O . ILE A 1 91 ? -2.25 -11.586 -1.729 1 98.38 91 ILE A O 1
ATOM 729 N N . LYS A 1 92 ? -3.512 -10.992 -3.459 1 98.75 92 LYS A N 1
ATOM 730 C CA . LYS A 1 92 ? -4.18 -12.289 -3.504 1 98.75 92 LYS A CA 1
ATOM 731 C C . LYS A 1 92 ? -3.943 -12.984 -4.84 1 98.75 92 LYS A C 1
ATOM 733 O O . LYS A 1 92 ? -4.008 -12.352 -5.895 1 98.75 92 LYS A O 1
ATOM 738 N N . VAL A 1 93 ? -3.666 -14.234 -4.777 1 98.88 93 VAL A N 1
ATOM 739 C CA . VAL A 1 93 ? -3.607 -15.102 -5.945 1 98.88 93 VAL A CA 1
ATOM 740 C C . VAL A 1 93 ? -4.672 -16.188 -5.828 1 98.88 93 VAL A C 1
ATOM 742 O O . VAL A 1 93 ? -4.77 -16.875 -4.801 1 98.88 93 VAL A O 1
ATOM 745 N N . ILE A 1 94 ? -5.434 -16.375 -6.902 1 98.88 94 ILE A N 1
ATOM 746 C CA . ILE A 1 94 ? -6.547 -17.312 -6.914 1 98.88 94 ILE A CA 1
ATOM 747 C C . ILE A 1 94 ? -6.367 -18.312 -8.055 1 98.88 94 ILE A C 1
ATOM 749 O O . ILE A 1 94 ? -6.129 -17.922 -9.195 1 98.88 94 ILE A O 1
ATOM 753 N N . ASN A 1 95 ? -6.469 -19.594 -7.77 1 98.88 95 ASN A N 1
ATOM 754 C CA . ASN A 1 95 ? -6.543 -20.609 -8.812 1 98.88 95 ASN A CA 1
ATOM 755 C C . ASN A 1 95 ? -7.938 -20.688 -9.43 1 98.88 95 ASN A C 1
ATOM 757 O O . ASN A 1 95 ? -8.844 -21.297 -8.859 1 98.88 95 ASN A O 1
ATOM 761 N N . SER A 1 96 ? -8.07 -20.109 -10.586 1 98.44 96 SER A N 1
ATOM 762 C CA . SER A 1 96 ? -9.367 -20.078 -11.242 1 98.44 96 SER A CA 1
ATOM 763 C C . SER A 1 96 ? -9.531 -21.25 -12.203 1 98.44 96 SER A C 1
ATOM 765 O O . SER A 1 96 ? -10.461 -21.266 -13.016 1 98.44 96 SER A O 1
ATOM 767 N N . SER A 1 97 ? -8.633 -22.188 -12.211 1 97.44 97 SER A N 1
ATOM 768 C CA . SER A 1 97 ? -8.664 -23.359 -13.094 1 97.44 97 SER A CA 1
ATOM 769 C C . SER A 1 97 ? -9.383 -24.531 -12.438 1 97.44 97 SER A C 1
ATOM 771 O O . SER A 1 97 ? -9.875 -24.406 -11.312 1 97.44 97 SER A O 1
ATOM 773 N N . ALA A 1 98 ? -9.461 -25.688 -13.133 1 96.25 98 ALA A N 1
ATOM 774 C CA . ALA A 1 98 ? -10.172 -26.875 -12.664 1 96.25 98 ALA A CA 1
ATOM 775 C C . ALA A 1 98 ? -9.203 -27.906 -12.094 1 96.25 98 ALA A C 1
ATOM 777 O O . ALA A 1 98 ? -9.625 -28.984 -11.648 1 96.25 98 ALA A O 1
ATOM 778 N N . ARG A 1 99 ? -7.934 -27.562 -12.07 1 95.88 99 ARG A N 1
ATOM 779 C CA . ARG A 1 99 ? -6.926 -28.5 -11.594 1 95.88 99 ARG A CA 1
ATOM 780 C C . ARG A 1 99 ? -6.102 -27.875 -10.469 1 95.88 99 ARG A C 1
ATOM 782 O O . ARG A 1 99 ? -5.957 -26.656 -10.391 1 95.88 99 ARG A O 1
ATOM 789 N N . ARG A 1 100 ? -5.578 -28.766 -9.656 1 97.19 100 ARG A N 1
ATOM 790 C CA . ARG A 1 100 ? -4.633 -28.297 -8.641 1 97.19 100 ARG A CA 1
ATOM 791 C C . ARG A 1 100 ? -3.352 -27.781 -9.289 1 97.19 100 ARG A C 1
ATOM 793 O O . ARG A 1 100 ? -2.838 -28.391 -10.234 1 97.19 100 ARG A O 1
ATOM 800 N N . ILE A 1 101 ? -2.869 -26.672 -8.703 1 98 101 ILE A N 1
ATOM 801 C CA . ILE A 1 101 ? -1.651 -26.094 -9.266 1 98 101 ILE A CA 1
ATOM 802 C C . ILE A 1 101 ? -0.623 -25.891 -8.156 1 98 101 ILE A C 1
ATOM 804 O O . ILE A 1 101 ? -0.984 -25.703 -6.992 1 98 101 ILE A O 1
ATOM 808 N N . GLY A 1 102 ? 0.618 -26.031 -8.508 1 97.69 102 GLY A N 1
ATOM 809 C CA . GLY A 1 102 ? 1.707 -25.438 -7.762 1 97.69 102 GLY A CA 1
ATOM 810 C C . GLY A 1 102 ? 2.094 -24.062 -8.273 1 97.69 102 GLY A C 1
ATOM 811 O O . GLY A 1 102 ? 2.104 -23.812 -9.484 1 97.69 102 GLY A O 1
ATOM 812 N N . TYR A 1 103 ? 2.391 -23.156 -7.371 1 98.69 103 TYR A N 1
ATOM 813 C CA . TYR A 1 103 ? 2.852 -21.844 -7.781 1 98.69 103 TYR A CA 1
ATOM 814 C C . TYR A 1 103 ? 4.184 -21.5 -7.121 1 98.69 103 TYR A C 1
ATOM 816 O O . TYR A 1 103 ? 4.496 -22.016 -6.043 1 98.69 103 TYR A O 1
ATOM 824 N N . GLY A 1 104 ? 4.938 -20.719 -7.746 1 98.56 104 GLY A N 1
ATOM 825 C CA . GLY A 1 104 ? 6.152 -20.094 -7.242 1 98.56 104 GLY A CA 1
ATOM 826 C C . GLY A 1 104 ? 6.27 -18.625 -7.613 1 98.56 104 GLY A C 1
ATOM 827 O O . GLY A 1 104 ? 5.75 -18.203 -8.648 1 98.56 104 GLY A O 1
ATOM 828 N N . ILE A 1 105 ? 6.965 -17.859 -6.727 1 98.75 105 ILE A N 1
ATOM 829 C CA . ILE A 1 105 ? 7.129 -16.422 -6.938 1 98.75 105 ILE A CA 1
ATOM 830 C C . ILE A 1 105 ? 8.594 -16.109 -7.246 1 98.75 105 ILE A C 1
ATOM 832 O O . ILE A 1 105 ? 9.5 -16.625 -6.586 1 98.75 105 ILE A O 1
ATOM 836 N N . LYS A 1 106 ? 8.758 -15.32 -8.258 1 98.19 106 LYS A N 1
ATOM 837 C CA . LYS A 1 106 ? 10.062 -14.734 -8.57 1 98.19 106 LYS A CA 1
ATOM 838 C C . LYS A 1 106 ? 10.008 -13.211 -8.492 1 98.19 106 LYS A C 1
ATOM 840 O O . LYS A 1 106 ? 8.984 -12.602 -8.812 1 98.19 106 LYS A O 1
ATOM 845 N N . THR A 1 107 ? 11.062 -12.648 -8.023 1 98.38 107 THR A N 1
ATOM 846 C CA . THR A 1 107 ? 11.18 -11.195 -8.023 1 98.38 107 THR A CA 1
ATOM 847 C C . THR A 1 107 ? 12.406 -10.758 -8.828 1 98.38 107 THR A C 1
ATOM 849 O O . THR A 1 107 ? 13.398 -11.477 -8.898 1 98.38 107 THR A O 1
ATOM 852 N N . THR A 1 108 ? 12.359 -9.578 -9.461 1 98.56 108 THR A N 1
ATOM 853 C CA . THR A 1 108 ? 13.453 -9.078 -10.281 1 98.56 108 THR A CA 1
ATOM 854 C C . THR A 1 108 ? 14.516 -8.414 -9.406 1 98.56 108 THR A C 1
ATOM 856 O O . THR A 1 108 ? 15.633 -8.164 -9.867 1 98.56 108 THR A O 1
ATOM 859 N N . ASN A 1 109 ? 14.203 -8.086 -8.211 1 98.06 109 ASN A N 1
ATOM 860 C CA . ASN A 1 109 ? 15.125 -7.441 -7.277 1 98.06 109 ASN A CA 1
ATOM 861 C C . ASN A 1 109 ? 15 -8.023 -5.875 1 98.06 109 ASN A C 1
ATOM 863 O O . ASN A 1 109 ? 14.258 -7.492 -5.043 1 98.06 109 ASN A O 1
ATOM 867 N N . MET A 1 110 ? 15.781 -9 -5.562 1 96.69 110 MET A N 1
ATOM 868 C CA . MET A 1 110 ? 15.656 -9.766 -4.324 1 96.69 110 MET A CA 1
ATOM 869 C C . MET A 1 110 ? 16.141 -8.945 -3.131 1 96.69 110 MET A C 1
ATOM 871 O O . MET A 1 110 ? 15.867 -9.297 -1.981 1 96.69 110 MET A O 1
ATOM 875 N N . LYS A 1 111 ? 16.906 -7.93 -3.432 1 96.88 111 LYS A N 1
ATOM 876 C CA . LYS A 1 111 ? 17.375 -7.062 -2.355 1 96.88 111 LYS A CA 1
ATOM 877 C C . LYS A 1 111 ? 16.25 -6.164 -1.842 1 96.88 111 LYS A C 1
ATOM 879 O O . LYS A 1 111 ? 16.188 -5.867 -0.646 1 96.88 111 LYS A O 1
ATOM 884 N N . ARG A 1 112 ? 15.383 -5.766 -2.693 1 98.19 112 ARG A N 1
ATOM 885 C CA . ARG A 1 112 ? 14.367 -4.766 -2.379 1 98.19 112 ARG A CA 1
ATOM 886 C C . ARG A 1 112 ? 13 -5.414 -2.178 1 98.19 112 ARG A C 1
ATOM 888 O O . ARG A 1 112 ? 12.227 -4.98 -1.323 1 98.19 112 ARG A O 1
ATOM 895 N N . LEU A 1 113 ? 12.758 -6.473 -2.945 1 98.75 113 LEU A N 1
ATOM 896 C CA . LEU A 1 113 ? 11.422 -7.047 -2.975 1 98.75 113 LEU A CA 1
ATOM 897 C C . LEU A 1 113 ? 11.414 -8.438 -2.355 1 98.75 113 LEU A C 1
ATOM 899 O O . LEU A 1 113 ? 12.305 -9.25 -2.621 1 98.75 113 LEU A O 1
ATOM 903 N N . GLY A 1 114 ? 10.375 -8.695 -1.538 1 98.62 114 GLY A N 1
ATOM 904 C CA . GLY A 1 114 ? 10.133 -10.008 -0.953 1 98.62 114 GLY A CA 1
ATOM 905 C C . GLY A 1 114 ? 8.68 -10.43 -1.004 1 98.62 114 GLY A C 1
ATOM 906 O O . GLY A 1 114 ? 7.781 -9.578 -1.043 1 98.62 114 GLY A O 1
ATOM 907 N N . VAL A 1 115 ? 8.523 -11.703 -1.081 1 98.81 115 VAL A N 1
ATOM 908 C CA . VAL A 1 115 ? 7.16 -12.227 -1.078 1 98.81 115 VAL A CA 1
ATOM 909 C C . VAL A 1 115 ? 7.066 -13.422 -0.14 1 98.81 115 VAL A C 1
ATOM 911 O O . VAL A 1 115 ? 7.953 -14.281 -0.133 1 98.81 115 VAL A O 1
ATOM 914 N N . ASP A 1 116 ? 5.988 -13.484 0.622 1 98.81 116 ASP A N 1
ATOM 915 C CA . ASP A 1 116 ? 5.758 -14.57 1.568 1 98.81 116 ASP A CA 1
ATOM 916 C C . ASP A 1 116 ? 4.293 -15.008 1.56 1 98.81 116 ASP A C 1
ATOM 918 O O . ASP A 1 116 ? 3.4 -14.203 1.846 1 98.81 116 ASP A O 1
ATOM 922 N N . PRO A 1 117 ? 3.953 -16.359 1.372 1 98.75 117 PRO A N 1
ATOM 923 C CA . PRO A 1 117 ? 4.891 -17.438 1.036 1 98.75 117 PRO A CA 1
ATOM 924 C C . PRO A 1 117 ? 5.395 -17.344 -0.403 1 98.75 117 PRO A C 1
ATOM 926 O O . PRO A 1 117 ? 4.672 -16.891 -1.288 1 98.75 117 PRO A O 1
ATOM 929 N N . PRO A 1 118 ? 6.586 -17.812 -0.689 1 98.56 118 PRO A N 1
ATOM 930 C CA . PRO A 1 118 ? 7.164 -17.719 -2.031 1 98.56 118 PRO A CA 1
ATOM 931 C C . PRO A 1 118 ? 6.656 -18.797 -2.98 1 98.56 118 PRO A C 1
ATOM 933 O O . PRO A 1 118 ? 6.859 -18.703 -4.191 1 98.56 118 PRO A O 1
ATOM 936 N N . CYS A 1 119 ? 6.113 -19.844 -2.355 1 98.75 119 CYS A N 1
ATOM 937 C CA . CYS A 1 119 ? 5.574 -20.938 -3.146 1 98.75 119 CYS A CA 1
ATOM 938 C C . CYS A 1 119 ? 4.5 -21.703 -2.371 1 98.75 119 CYS A C 1
ATOM 940 O O . CYS A 1 119 ? 4.336 -21.484 -1.168 1 98.75 119 CYS A O 1
ATOM 942 N N . GLY A 1 120 ? 3.682 -22.453 -3.146 1 98.69 120 GLY A N 1
ATOM 943 C CA . GLY A 1 120 ? 2.633 -23.234 -2.512 1 98.69 120 GLY A CA 1
ATOM 944 C C . GLY A 1 120 ? 1.777 -24 -3.502 1 98.69 120 GLY A C 1
ATOM 945 O O . GLY A 1 120 ? 2.178 -24.203 -4.648 1 98.69 120 GLY A O 1
ATOM 946 N N . VAL A 1 121 ? 0.745 -24.594 -2.98 1 98.75 121 VAL A N 1
ATOM 947 C CA . VAL A 1 121 ? -0.201 -25.375 -3.771 1 98.75 121 VAL A CA 1
ATOM 948 C C . VAL A 1 121 ? -1.61 -24.812 -3.59 1 98.75 121 VAL A C 1
ATOM 950 O O . VAL A 1 121 ? -2.014 -24.484 -2.475 1 98.75 121 VAL A O 1
ATOM 953 N N . LEU A 1 122 ? -2.324 -24.703 -4.664 1 98.62 122 LEU A N 1
ATOM 954 C CA . LEU A 1 122 ? -3.701 -24.219 -4.629 1 98.62 122 LEU A CA 1
ATOM 955 C C . LEU A 1 122 ? -4.641 -25.219 -5.316 1 98.62 122 LEU A C 1
ATOM 957 O O . LEU A 1 122 ? -4.426 -25.578 -6.473 1 98.62 122 LEU A O 1
ATOM 961 N N . ASP A 1 123 ? -5.617 -25.609 -4.613 1 98.44 123 ASP A N 1
ATOM 962 C CA . ASP A 1 123 ? -6.711 -26.344 -5.227 1 98.44 123 ASP A CA 1
ATOM 963 C C . ASP A 1 123 ? -7.59 -25.438 -6.082 1 98.44 123 ASP A C 1
ATOM 965 O O . ASP A 1 123 ? -7.465 -24.219 -6.02 1 98.44 123 ASP A O 1
ATOM 969 N N . PRO A 1 124 ? -8.414 -26.078 -6.957 1 98.06 124 PRO A N 1
ATOM 970 C CA . PRO A 1 124 ? -9.336 -25.25 -7.73 1 98.06 124 PRO A CA 1
ATOM 971 C C . PRO A 1 124 ? -10.141 -24.297 -6.859 1 98.06 124 PRO A C 1
ATOM 973 O O . PRO A 1 124 ? -10.664 -24.688 -5.816 1 98.06 124 PRO A O 1
ATOM 976 N N . LYS A 1 125 ? -10.141 -22.984 -7.211 1 98.25 125 LYS A N 1
ATOM 977 C CA . LYS A 1 125 ? -10.906 -21.906 -6.582 1 98.25 125 LYS A CA 1
ATOM 978 C C . LYS A 1 125 ? -10.258 -21.453 -5.277 1 98.25 125 LYS A C 1
ATOM 980 O O . LYS A 1 125 ? -10.734 -20.531 -4.625 1 98.25 125 LYS A O 1
ATOM 985 N N . GLU A 1 126 ? -9.195 -22.109 -4.867 1 98.75 126 GLU A N 1
ATOM 986 C CA . GLU A 1 126 ? -8.492 -21.719 -3.654 1 98.75 126 GLU A CA 1
ATOM 987 C C . GLU A 1 126 ? -7.629 -20.484 -3.898 1 98.75 126 GLU A C 1
ATOM 989 O O . GLU A 1 126 ? -7.164 -20.25 -5.016 1 98.75 126 GLU A O 1
ATOM 994 N N . ALA A 1 127 ? -7.434 -19.688 -2.822 1 98.81 127 ALA A N 1
ATOM 995 C CA . ALA A 1 127 ? -6.629 -18.469 -2.898 1 98.81 127 ALA A CA 1
ATOM 996 C C . ALA A 1 127 ? -5.523 -18.469 -1.848 1 98.81 127 ALA A C 1
ATOM 998 O O . ALA A 1 127 ? -5.613 -19.188 -0.844 1 98.81 127 ALA A O 1
ATOM 999 N N . VAL A 1 128 ? -4.562 -17.781 -2.109 1 98.75 128 VAL A N 1
ATOM 1000 C CA . VAL A 1 128 ? -3.521 -17.5 -1.124 1 98.75 128 VAL A CA 1
ATOM 1001 C C . VAL A 1 128 ? -3.311 -15.992 -1.014 1 98.75 128 VAL A C 1
ATOM 1003 O O . VAL A 1 128 ? -3.332 -15.281 -2.02 1 98.75 128 VAL A O 1
ATOM 1006 N N . LEU A 1 129 ? -3.248 -15.484 0.198 1 98.62 129 LEU A N 1
ATOM 1007 C CA . LEU A 1 129 ? -2.826 -14.109 0.475 1 98.62 129 LEU A CA 1
ATOM 1008 C C . LEU A 1 129 ? -1.31 -14.023 0.605 1 98.62 129 LEU A C 1
ATOM 1010 O O . LEU A 1 129 ? -0.718 -14.672 1.471 1 98.62 129 LEU A O 1
ATOM 1014 N N . LEU A 1 130 ? -0.703 -13.25 -0.232 1 98.75 130 LEU A N 1
ATOM 1015 C CA . LEU A 1 130 ? 0.747 -13.078 -0.234 1 98.75 130 LEU A CA 1
ATOM 1016 C C . LEU A 1 130 ? 1.14 -11.758 0.417 1 98.75 130 LEU A C 1
ATOM 1018 O O . LEU A 1 130 ? 0.516 -10.719 0.161 1 98.75 130 LEU A O 1
ATOM 1022 N N . ALA A 1 131 ? 2.082 -11.781 1.304 1 98.75 131 ALA A N 1
ATOM 1023 C CA . ALA A 1 131 ? 2.727 -10.562 1.79 1 98.75 131 ALA A CA 1
ATOM 1024 C C . ALA A 1 131 ? 3.857 -10.133 0.859 1 98.75 131 ALA A C 1
ATOM 1026 O O . ALA A 1 131 ? 4.84 -10.859 0.688 1 98.75 131 ALA A O 1
ATOM 1027 N N . VAL A 1 132 ? 3.697 -9.023 0.24 1 98.75 132 VAL A N 1
ATOM 1028 C CA . VAL A 1 132 ? 4.727 -8.445 -0.619 1 98.75 132 VAL A CA 1
ATOM 1029 C C . VAL A 1 132 ? 5.422 -7.297 0.108 1 98.75 132 VAL A C 1
ATOM 1031 O O . VAL A 1 132 ? 4.773 -6.336 0.527 1 98.75 132 VAL A O 1
ATOM 1034 N N . SER A 1 133 ? 6.695 -7.418 0.195 1 98.75 133 SER A N 1
ATOM 1035 C CA . SER A 1 133 ? 7.441 -6.41 0.938 1 98.75 133 SER A CA 1
ATOM 1036 C C . SER A 1 133 ? 8.391 -5.637 0.025 1 98.75 133 SER A C 1
ATOM 1038 O O . SER A 1 133 ? 8.875 -6.18 -0.968 1 98.75 133 SER A O 1
ATOM 1040 N N . CYS A 1 134 ? 8.609 -4.43 0.307 1 98.75 134 CYS A N 1
ATOM 1041 C CA . CYS A 1 134 ? 9.594 -3.539 -0.298 1 98.75 134 CYS A CA 1
ATOM 1042 C C . CYS A 1 134 ? 10.5 -2.924 0.763 1 98.75 134 CYS A C 1
ATOM 1044 O O . CYS A 1 134 ? 10.039 -2.148 1.604 1 98.75 134 CYS A O 1
ATOM 1046 N N . ASP A 1 135 ? 11.734 -3.279 0.726 1 98.69 135 ASP A N 1
ATOM 1047 C CA . ASP A 1 135 ? 12.688 -2.756 1.694 1 98.69 135 ASP A CA 1
ATOM 1048 C C . ASP A 1 135 ? 13.062 -1.312 1.369 1 98.69 135 ASP A C 1
ATOM 1050 O O . ASP A 1 135 ? 12.836 -0.843 0.252 1 98.69 135 ASP A O 1
ATOM 1054 N N . ALA A 1 136 ? 13.625 -0.708 2.416 1 98.5 136 ALA A N 1
ATOM 1055 C CA . ALA A 1 136 ? 14.055 0.676 2.23 1 98.5 136 ALA A CA 1
ATOM 1056 C C . ALA A 1 136 ? 15.07 0.788 1.099 1 98.5 136 ALA A C 1
ATOM 1058 O O . ALA A 1 136 ? 15.914 -0.092 0.927 1 98.5 136 ALA A O 1
ATOM 1059 N N . PHE A 1 137 ? 14.961 1.825 0.342 1 98.19 137 PHE A N 1
ATOM 1060 C CA . PHE A 1 137 ? 15.914 2.076 -0.729 1 98.19 137 PHE A CA 1
ATOM 1061 C C . PHE A 1 137 ? 15.961 3.559 -1.079 1 98.19 137 PHE A C 1
ATOM 1063 O O . PHE A 1 137 ? 15.125 4.336 -0.615 1 98.19 137 PHE A O 1
ATOM 1070 N N . ALA A 1 138 ? 16.922 3.947 -1.861 1 97.19 138 ALA A N 1
ATOM 1071 C CA . ALA A 1 138 ? 17.062 5.344 -2.258 1 97.19 138 ALA A CA 1
ATOM 1072 C C . ALA A 1 138 ? 16.344 5.625 -3.568 1 97.19 138 ALA A C 1
ATOM 1074 O O . ALA A 1 138 ? 16.922 5.492 -4.648 1 97.19 138 ALA A O 1
ATOM 1075 N N . TYR A 1 139 ? 15.172 6.059 -3.436 1 97.5 139 TYR A N 1
ATOM 1076 C CA . TYR A 1 139 ? 14.352 6.355 -4.602 1 97.5 139 TYR A CA 1
ATOM 1077 C C . TYR A 1 139 ? 14.969 7.48 -5.43 1 97.5 139 TYR A C 1
ATOM 1079 O O . TYR A 1 139 ? 15.398 8.5 -4.883 1 97.5 139 TYR A O 1
ATOM 1087 N N . GLY A 1 140 ? 14.906 7.293 -6.746 1 96.56 140 GLY A N 1
ATOM 1088 C CA . GLY A 1 140 ? 15.523 8.258 -7.637 1 96.56 140 GLY A CA 1
ATOM 1089 C C . GLY A 1 140 ? 17 8 -7.871 1 96.56 140 GLY A C 1
ATOM 1090 O O . GLY A 1 140 ? 17.578 8.516 -8.828 1 96.56 140 GLY A O 1
ATOM 1091 N N . GLN A 1 141 ? 17.656 7.25 -7.02 1 97.19 141 GLN A N 1
ATOM 1092 C CA . GLN A 1 141 ? 19.078 6.949 -7.152 1 97.19 141 GLN A CA 1
ATOM 1093 C C . GLN A 1 141 ? 19.297 5.523 -7.645 1 97.19 141 GLN A C 1
ATOM 1095 O O . GLN A 1 141 ? 20.406 5.156 -8.031 1 97.19 141 GLN A O 1
ATOM 1100 N N . GLU A 1 142 ? 18.266 4.715 -7.488 1 96.06 142 GLU A N 1
ATOM 1101 C CA . GLU A 1 142 ? 18.297 3.33 -7.953 1 96.06 142 GLU A CA 1
ATOM 1102 C C . GLU A 1 142 ? 17.312 3.121 -9.102 1 96.06 142 GLU A C 1
ATOM 1104 O O . GLU A 1 142 ? 16.234 3.73 -9.125 1 96.06 142 GLU A O 1
ATOM 1109 N N . ASP A 1 143 ? 17.672 2.27 -10.008 1 96.69 143 ASP A N 1
ATOM 1110 C CA . ASP A 1 143 ? 16.766 1.944 -11.102 1 96.69 143 ASP A CA 1
ATOM 1111 C C . ASP A 1 143 ? 15.602 1.088 -10.609 1 96.69 143 ASP A C 1
ATOM 1113 O O . ASP A 1 143 ? 15.812 0.022 -10.031 1 96.69 143 ASP A O 1
ATOM 1117 N N . THR A 1 144 ? 14.375 1.566 -10.758 1 97.75 144 THR A N 1
ATOM 1118 C CA . THR A 1 144 ? 13.172 0.865 -10.305 1 97.75 144 THR A CA 1
ATOM 1119 C C . THR A 1 144 ? 12.344 0.402 -11.5 1 97.75 144 THR A C 1
ATOM 1121 O O . THR A 1 144 ? 11.281 -0.203 -11.32 1 97.75 144 THR A O 1
ATOM 1124 N N . ASN A 1 145 ? 12.727 0.646 -12.719 1 96.62 145 ASN A N 1
ATOM 1125 C CA . ASN A 1 145 ? 11.898 0.489 -13.914 1 96.62 145 ASN A CA 1
ATOM 1126 C C . ASN A 1 145 ? 11.609 -0.98 -14.203 1 96.62 145 ASN A C 1
ATOM 1128 O O . ASN A 1 145 ? 10.594 -1.307 -14.812 1 96.62 145 ASN A O 1
ATOM 1132 N N . ASN A 1 146 ? 12.461 -1.876 -13.789 1 97.44 146 ASN A N 1
ATOM 1133 C CA . ASN A 1 146 ? 12.289 -3.289 -14.102 1 97.44 146 ASN A CA 1
ATOM 1134 C C . ASN A 1 146 ? 11.812 -4.082 -12.891 1 97.44 146 ASN A C 1
ATOM 1136 O O . ASN A 1 146 ? 11.75 -5.312 -12.93 1 97.44 146 ASN A O 1
ATOM 1140 N N . ASP A 1 147 ? 11.477 -3.379 -11.836 1 98.69 147 ASP A N 1
ATOM 1141 C CA . ASP A 1 147 ? 11.008 -4.078 -10.641 1 98.69 147 ASP A CA 1
ATOM 1142 C C . ASP A 1 147 ? 9.664 -4.762 -10.898 1 98.69 147 ASP A C 1
ATOM 1144 O O . ASP A 1 147 ? 8.727 -4.133 -11.375 1 98.69 147 ASP A O 1
ATOM 1148 N N . ARG A 1 148 ? 9.594 -6.023 -10.586 1 98.81 148 ARG A N 1
ATOM 1149 C CA . ARG A 1 148 ? 8.359 -6.785 -10.766 1 98.81 148 ARG A CA 1
ATOM 1150 C C . ARG A 1 148 ? 8.391 -8.078 -9.961 1 98.81 148 ARG A C 1
ATOM 1152 O O . ARG A 1 148 ? 9.461 -8.531 -9.555 1 98.81 148 ARG A O 1
ATOM 1159 N N . ILE A 1 149 ? 7.234 -8.609 -9.75 1 98.62 149 ILE A N 1
ATOM 1160 C CA . ILE A 1 149 ? 7.008 -9.953 -9.242 1 98.62 149 ILE A CA 1
ATOM 1161 C C . ILE A 1 149 ? 6.402 -10.828 -10.336 1 98.62 149 ILE A C 1
ATOM 1163 O O . ILE A 1 149 ? 5.512 -10.391 -11.07 1 98.62 149 ILE A O 1
ATOM 1167 N N . THR A 1 150 ? 6.883 -12.023 -10.406 1 98.81 150 THR A N 1
ATOM 1168 C CA . THR A 1 150 ? 6.34 -12.977 -11.359 1 98.81 150 THR A CA 1
ATOM 1169 C C . THR A 1 150 ? 5.742 -14.188 -10.641 1 98.81 150 THR A C 1
ATOM 1171 O O . THR A 1 150 ? 6.414 -14.82 -9.828 1 98.81 150 THR A O 1
ATOM 1174 N N . VAL A 1 151 ? 4.516 -14.484 -10.945 1 98.88 151 VAL A N 1
ATOM 1175 C CA . VAL A 1 151 ? 3.883 -15.719 -10.5 1 98.88 151 VAL A CA 1
ATOM 1176 C C . VAL A 1 151 ? 4.051 -16.797 -11.578 1 98.88 151 VAL A C 1
ATOM 1178 O O . VAL A 1 151 ? 3.613 -16.609 -12.719 1 98.88 151 VAL A O 1
ATOM 1181 N N . GLU A 1 152 ? 4.652 -17.844 -11.188 1 98.5 152 GLU A N 1
ATOM 1182 C CA . GLU A 1 152 ? 4.715 -19.031 -12.031 1 98.5 152 GLU A CA 1
ATOM 1183 C C . GLU A 1 152 ? 3.865 -20.156 -11.461 1 98.5 152 GLU A C 1
ATOM 1185 O O . GLU A 1 152 ? 3.834 -20.375 -10.25 1 98.5 152 GLU A O 1
ATOM 1190 N N . TRP A 1 153 ? 3.234 -20.859 -12.406 1 98.19 153 TRP A N 1
ATOM 1191 C CA . TRP A 1 153 ? 2.447 -21.984 -11.891 1 98.19 153 TRP A CA 1
ATOM 1192 C C . TRP A 1 153 ? 2.379 -23.125 -12.898 1 98.19 153 TRP A C 1
ATOM 1194 O O . TRP A 1 153 ? 2.617 -22.906 -14.094 1 98.19 153 TRP A O 1
ATOM 1204 N N . THR A 1 154 ? 2.107 -24.344 -12.484 1 97.5 154 THR A N 1
ATOM 1205 C CA . THR A 1 154 ? 1.983 -25.578 -13.266 1 97.5 154 THR A CA 1
ATOM 1206 C C . THR A 1 154 ? 0.981 -26.531 -12.625 1 97.5 154 THR A C 1
ATOM 1208 O O . THR A 1 154 ? 0.72 -26.438 -11.422 1 97.5 154 THR A O 1
ATOM 1211 N N . ASN A 1 155 ? 0.456 -27.375 -13.445 1 96.56 155 ASN A N 1
ATOM 1212 C CA . ASN A 1 155 ? -0.395 -28.422 -12.898 1 96.56 155 ASN A CA 1
ATOM 1213 C C . ASN A 1 155 ? 0.4 -29.391 -12.023 1 96.56 155 ASN A C 1
ATOM 1215 O O . ASN A 1 155 ? 1.53 -29.75 -12.352 1 96.56 155 ASN A O 1
ATOM 1219 N N . THR A 1 156 ? -0.189 -29.781 -10.93 1 94.94 156 THR A N 1
ATOM 1220 C CA . THR A 1 156 ? 0.43 -30.828 -10.125 1 94.94 156 THR A CA 1
ATOM 1221 C C . THR A 1 156 ? 0.209 -32.188 -10.758 1 94.94 156 THR A C 1
ATOM 1223 O O . THR A 1 156 ? -0.781 -32.406 -11.461 1 94.94 156 THR A O 1
ATOM 1226 N N . PRO A 1 157 ? 1.124 -33.062 -10.477 1 90 157 PRO A N 1
ATOM 1227 C CA . PRO A 1 157 ? 0.827 -34.438 -10.914 1 90 157 PRO A CA 1
ATOM 1228 C C . PRO A 1 157 ? -0.45 -35 -10.289 1 90 157 PRO A C 1
ATOM 1230 O O . PRO A 1 157 ? -0.797 -34.625 -9.156 1 90 157 PRO A O 1
ATOM 1233 N N . ASP A 1 158 ? -1.096 -35.875 -11.031 1 87.56 158 ASP A N 1
ATOM 1234 C CA . ASP A 1 158 ? -2.322 -36.469 -10.523 1 87.56 158 ASP A CA 1
ATOM 1235 C C . ASP A 1 158 ? -2.062 -37.219 -9.227 1 87.56 158 ASP A C 1
ATOM 1237 O O . ASP A 1 158 ? -1.092 -37.969 -9.117 1 87.56 158 ASP A O 1
ATOM 1241 N N . GLY A 1 159 ? -2.859 -36.906 -8.227 1 87.81 159 GLY A N 1
ATOM 1242 C CA . GLY A 1 159 ? -2.77 -37.656 -6.98 1 87.81 159 GLY A CA 1
ATOM 1243 C C . GLY A 1 159 ? -1.706 -37.125 -6.039 1 87.81 159 GLY A C 1
ATOM 1244 O O . GLY A 1 159 ? -1.556 -37.625 -4.922 1 87.81 159 GLY A O 1
ATOM 1245 N N . ALA A 1 160 ? -0.906 -36.219 -6.566 1 88.62 160 ALA A N 1
ATOM 1246 C CA . ALA A 1 160 ? 0.134 -35.656 -5.703 1 88.62 160 ALA A CA 1
ATOM 1247 C C . ALA A 1 160 ? -0.468 -35.062 -4.434 1 88.62 160 ALA A C 1
ATOM 1249 O O . ALA A 1 160 ? -1.566 -34.5 -4.461 1 88.62 160 ALA A O 1
ATOM 1250 N N . ALA A 1 161 ? 0.275 -35.156 -3.301 1 90.44 161 ALA A N 1
ATOM 1251 C CA . ALA A 1 161 ? -0.118 -34.5 -2.061 1 90.44 161 ALA A CA 1
ATOM 1252 C C . ALA A 1 161 ? -0.113 -32.969 -2.223 1 90.44 161 ALA A C 1
ATOM 1254 O O . ALA A 1 161 ? 0.583 -32.438 -3.088 1 90.44 161 ALA A O 1
ATOM 1255 N N . LYS A 1 162 ? -0.951 -32.406 -1.432 1 94.5 162 LYS A N 1
ATOM 1256 C CA . LYS A 1 162 ? -1.01 -30.938 -1.47 1 94.5 162 LYS A CA 1
ATOM 1257 C C . LYS A 1 162 ? 0.205 -30.312 -0.784 1 94.5 162 LYS A C 1
ATOM 1259 O O . LYS A 1 162 ? 0.066 -29.609 0.212 1 94.5 162 LYS A O 1
ATOM 1264 N N . GLN A 1 163 ? 1.346 -30.719 -1.144 1 95.31 163 GLN A N 1
ATOM 1265 C CA . GLN A 1 163 ? 2.637 -30.203 -0.706 1 95.31 163 GLN A CA 1
ATOM 1266 C C . GLN A 1 163 ? 3.498 -29.797 -1.897 1 95.31 163 GLN A C 1
ATOM 1268 O O . GLN A 1 163 ? 3.707 -30.578 -2.818 1 95.31 163 GLN A O 1
ATOM 1273 N N . PHE A 1 164 ? 3.951 -28.641 -1.772 1 96.88 164 PHE A N 1
ATOM 1274 C CA . PHE A 1 164 ? 4.719 -28.094 -2.881 1 96.88 164 PHE A CA 1
ATOM 1275 C C . PHE A 1 164 ? 5.965 -28.922 -3.15 1 96.88 164 PHE A C 1
ATOM 1277 O O . PHE A 1 164 ? 6.664 -29.328 -2.217 1 96.88 164 PHE A O 1
ATOM 1284 N N . ARG A 1 165 ? 6.266 -29.062 -4.395 1 93.88 165 ARG A N 1
ATOM 1285 C CA . ARG A 1 165 ? 7.504 -29.703 -4.836 1 93.88 165 ARG A CA 1
ATOM 1286 C C . ARG A 1 165 ? 8.141 -28.906 -5.977 1 93.88 165 ARG A C 1
ATOM 1288 O O . ARG A 1 165 ? 7.539 -28.75 -7.039 1 93.88 165 ARG A O 1
ATOM 1295 N N . ARG A 1 166 ? 9.328 -28.594 -5.777 1 93.31 166 ARG A N 1
ATOM 1296 C CA . ARG A 1 166 ? 10.039 -27.812 -6.77 1 93.31 166 ARG A CA 1
ATOM 1297 C C . ARG A 1 166 ? 10.18 -28.562 -8.086 1 93.31 166 ARG A C 1
ATOM 1299 O O . ARG A 1 166 ? 10.242 -27.969 -9.156 1 93.31 166 ARG A O 1
ATOM 1306 N N . GLU A 1 167 ? 10.258 -29.875 -8.078 1 91.06 167 GLU A N 1
ATOM 1307 C CA . GLU A 1 167 ? 10.469 -30.75 -9.234 1 91.06 167 GLU A CA 1
ATOM 1308 C C . GLU A 1 167 ? 9.359 -30.578 -10.266 1 91.06 167 GLU A C 1
ATOM 1310 O O . GLU A 1 167 ? 9.539 -30.891 -11.438 1 91.06 167 GLU A O 1
ATOM 1315 N N . TRP A 1 168 ? 8.18 -30.125 -9.797 1 91.88 168 TRP A N 1
ATOM 1316 C CA . TRP A 1 168 ? 7.062 -29.922 -10.711 1 91.88 168 TRP A CA 1
ATOM 1317 C C . TRP A 1 168 ? 7.414 -28.922 -11.797 1 91.88 168 TRP A C 1
ATOM 1319 O O . TRP A 1 168 ? 6.84 -28.938 -12.891 1 91.88 168 TRP A O 1
ATOM 1329 N N . PHE A 1 169 ? 8.383 -28.031 -11.484 1 93.12 169 PHE A N 1
ATOM 1330 C CA . PHE A 1 169 ? 8.727 -26.953 -12.391 1 93.12 169 PHE A CA 1
ATOM 1331 C C . PHE A 1 169 ? 9.93 -27.328 -13.242 1 93.12 169 PHE A C 1
ATOM 1333 O O . PHE A 1 169 ? 10.367 -26.531 -14.094 1 93.12 169 PHE A O 1
ATOM 1340 N N . GLN A 1 170 ? 10.539 -28.438 -13.062 1 87.75 170 GLN A N 1
ATOM 1341 C CA . GLN A 1 170 ? 11.75 -28.859 -13.742 1 87.75 170 GLN A CA 1
ATOM 1342 C C . GLN A 1 170 ? 11.445 -29.891 -14.828 1 87.75 170 GLN A C 1
ATOM 1344 O O . GLN A 1 170 ? 12.297 -30.203 -15.664 1 87.75 170 GLN A O 1
ATOM 1349 N N . GLY A 1 171 ? 10.328 -30.453 -14.867 1 78.69 171 GLY A N 1
ATOM 1350 C CA . GLY A 1 171 ? 9.969 -31.484 -15.844 1 78.69 171 GLY A CA 1
ATOM 1351 C C . GLY A 1 171 ? 9.477 -30.906 -17.156 1 78.69 171 GLY A C 1
ATOM 1352 O O . GLY A 1 171 ? 9.797 -29.766 -17.5 1 78.69 171 GLY A O 1
ATOM 1353 N N . ASP A 1 172 ? 8.859 -31.719 -17.906 1 80.75 172 ASP A N 1
ATOM 1354 C CA . ASP A 1 172 ? 8.398 -31.375 -19.25 1 80.75 172 ASP A CA 1
ATOM 1355 C C . ASP A 1 172 ? 7.047 -30.672 -19.203 1 80.75 172 ASP A C 1
ATOM 1357 O O . ASP A 1 172 ? 6.496 -30.312 -20.25 1 80.75 172 ASP A O 1
ATOM 1361 N N . GLY A 1 173 ? 6.602 -30.531 -17.969 1 84.12 173 GLY A N 1
ATOM 1362 C CA . GLY A 1 173 ? 5.293 -29.906 -17.859 1 84.12 173 GLY A CA 1
ATOM 1363 C C . GLY A 1 173 ? 5.305 -28.438 -18.234 1 84.12 173 GLY A C 1
ATOM 1364 O O . GLY A 1 173 ? 6.348 -27.781 -18.172 1 84.12 173 GLY A O 1
ATOM 1365 N N . MET A 1 174 ? 4.176 -27.938 -18.656 1 93.44 174 MET A N 1
ATOM 1366 C CA . MET A 1 174 ? 4.031 -26.531 -19.047 1 93.44 174 MET A CA 1
ATOM 1367 C C . MET A 1 174 ? 3.941 -25.641 -17.828 1 93.44 174 MET A C 1
ATOM 1369 O O . MET A 1 174 ? 3.26 -25.969 -16.859 1 93.44 174 MET A O 1
ATOM 1373 N N . VAL A 1 175 ? 4.699 -24.641 -17.828 1 96.19 175 VAL A N 1
ATOM 1374 C CA . VAL A 1 175 ? 4.688 -23.609 -16.797 1 96.19 175 VAL A CA 1
ATOM 1375 C C . VAL A 1 175 ? 4.152 -22.297 -17.375 1 96.19 175 VAL A C 1
ATOM 1377 O O . VAL A 1 175 ? 4.586 -21.859 -18.438 1 96.19 175 VAL A O 1
ATOM 1380 N N . ARG A 1 176 ? 3.17 -21.672 -16.75 1 97.88 176 ARG A N 1
ATOM 1381 C CA . ARG A 1 176 ? 2.668 -20.344 -17.125 1 97.88 176 ARG A CA 1
ATOM 1382 C C . ARG A 1 176 ? 3.176 -19.281 -16.172 1 97.88 176 ARG A C 1
ATOM 1384 O O . ARG A 1 176 ? 3.611 -19.578 -15.055 1 97.88 176 ARG A O 1
ATOM 1391 N N . ARG A 1 177 ? 3.158 -18.062 -16.688 1 98.12 177 ARG A N 1
ATOM 1392 C CA . ARG A 1 177 ? 3.693 -16.953 -15.891 1 98.12 177 ARG A CA 1
ATOM 1393 C C . ARG A 1 177 ? 2.812 -15.719 -16.016 1 98.12 177 ARG A C 1
ATOM 1395 O O . ARG A 1 177 ? 2.195 -15.484 -17.047 1 98.12 177 ARG A O 1
ATOM 1402 N N . LYS A 1 178 ? 2.764 -14.984 -14.961 1 98.69 178 LYS A N 1
ATOM 1403 C CA . LYS A 1 178 ? 2.154 -13.656 -14.93 1 98.69 178 LYS A CA 1
ATOM 1404 C C . LYS A 1 178 ? 3.062 -12.648 -14.234 1 98.69 178 LYS A C 1
ATOM 1406 O O . LYS A 1 178 ? 3.469 -12.859 -13.086 1 98.69 178 LYS A O 1
ATOM 1411 N N . ASN A 1 179 ? 3.377 -11.609 -14.953 1 98.81 179 ASN A N 1
ATOM 1412 C CA . ASN A 1 179 ? 4.176 -10.523 -14.391 1 98.81 179 ASN A CA 1
ATOM 1413 C C . ASN A 1 179 ? 3.295 -9.469 -13.727 1 98.81 179 ASN A C 1
ATOM 1415 O O . ASN A 1 179 ? 2.285 -9.047 -14.297 1 98.81 179 ASN A O 1
ATOM 1419 N N . LEU A 1 180 ? 3.695 -9.109 -12.539 1 98.81 180 LEU A N 1
ATOM 1420 C CA . LEU A 1 180 ? 3.129 -7.949 -11.859 1 98.81 180 LEU A CA 1
ATOM 1421 C C . LEU A 1 180 ? 4.188 -6.871 -11.656 1 98.81 180 LEU A C 1
ATOM 1423 O O . LEU A 1 180 ? 4.965 -6.93 -10.695 1 98.81 180 LEU A O 1
ATOM 1427 N N . PRO A 1 181 ? 4.207 -5.898 -12.523 1 98.88 181 PRO A N 1
ATOM 1428 C CA . PRO A 1 181 ? 5.16 -4.801 -12.32 1 98.88 181 PRO A CA 1
ATOM 1429 C C . PRO A 1 181 ? 4.926 -4.047 -11.016 1 98.88 181 PRO A C 1
ATOM 1431 O O . PRO A 1 181 ? 3.793 -3.982 -10.531 1 98.88 181 PRO A O 1
ATOM 1434 N N . ILE A 1 182 ? 5.984 -3.504 -10.477 1 98.88 182 ILE A N 1
ATOM 1435 C CA . ILE A 1 182 ? 5.914 -2.65 -9.297 1 98.88 182 ILE A CA 1
ATOM 1436 C C . ILE A 1 182 ? 5.945 -1.183 -9.719 1 98.88 182 ILE A C 1
ATOM 1438 O O . ILE A 1 182 ? 6.824 -0.768 -10.477 1 98.88 182 ILE A O 1
ATOM 1442 N N . GLU A 1 183 ? 4.988 -0.444 -9.281 1 98.75 183 GLU A N 1
ATOM 1443 C CA . GLU A 1 183 ? 4.973 1.005 -9.461 1 98.75 183 GLU A CA 1
ATOM 1444 C C . GLU A 1 183 ? 5.215 1.727 -8.141 1 98.75 183 GLU A C 1
ATOM 1446 O O . GLU A 1 183 ? 4.645 1.359 -7.109 1 98.75 183 GLU A O 1
ATOM 1451 N N . TYR A 1 184 ? 6.02 2.705 -8.172 1 98.69 184 TYR A N 1
ATOM 1452 C CA . TYR A 1 184 ? 6.309 3.518 -6.992 1 98.69 184 TYR A CA 1
ATOM 1453 C C . TYR A 1 184 ? 5.59 4.859 -7.062 1 98.69 184 TYR A C 1
ATOM 1455 O O . TYR A 1 184 ? 5.766 5.613 -8.023 1 98.69 184 TYR A O 1
ATOM 1463 N N . ASN A 1 185 ? 4.805 5.102 -6.051 1 98.75 185 ASN A N 1
ATOM 1464 C CA . ASN A 1 185 ? 4.031 6.332 -5.918 1 98.75 185 ASN A CA 1
ATOM 1465 C C . ASN A 1 185 ? 4.703 7.316 -4.961 1 98.75 185 ASN A C 1
ATOM 1467 O O . ASN A 1 185 ? 4.527 7.219 -3.746 1 98.75 185 ASN A O 1
ATOM 1471 N N . PRO A 1 186 ? 5.422 8.32 -5.484 1 97.88 186 PRO A N 1
ATOM 1472 C CA . PRO A 1 186 ? 6.277 9.164 -4.641 1 97.88 186 PRO A CA 1
ATOM 1473 C C . PRO A 1 186 ? 5.488 10.227 -3.885 1 97.88 186 PRO A C 1
ATOM 1475 O O . PRO A 1 186 ? 4.414 10.641 -4.328 1 97.88 186 PRO A O 1
ATOM 1478 N N . MET B 1 1 ? -44.75 -33.344 -13.859 1 22.08 1 MET B N 1
ATOM 1479 C CA . MET B 1 1 ? -45.438 -33.781 -12.641 1 22.08 1 MET B CA 1
ATOM 1480 C C . MET B 1 1 ? -44.438 -34 -11.5 1 22.08 1 MET B C 1
ATOM 1482 O O . MET B 1 1 ? -43.469 -34.719 -11.656 1 22.08 1 MET B O 1
ATOM 1486 N N . LYS B 1 2 ? -44.438 -32.844 -10.617 1 24.72 2 LYS B N 1
ATOM 1487 C CA . LYS B 1 2 ? -43.531 -32.219 -9.672 1 24.72 2 LYS B CA 1
ATOM 1488 C C . LYS B 1 2 ? -43.344 -33.062 -8.422 1 24.72 2 LYS B C 1
ATOM 1490 O O . LYS B 1 2 ? -44.281 -33.219 -7.645 1 24.72 2 LYS B O 1
ATOM 1495 N N . ARG B 1 3 ? -42.656 -34.25 -8.555 1 24.19 3 ARG B N 1
ATOM 1496 C CA . ARG B 1 3 ? -42.625 -35.344 -7.594 1 24.19 3 ARG B CA 1
ATOM 1497 C C . ARG B 1 3 ? -42.156 -34.875 -6.23 1 24.19 3 ARG B C 1
ATOM 1499 O O . ARG B 1 3 ? -41.062 -34.312 -6.113 1 24.19 3 ARG B O 1
ATOM 1506 N N . ILE B 1 4 ? -43.062 -34.438 -5.242 1 22.59 4 ILE B N 1
ATOM 1507 C CA . ILE B 1 4 ? -43.25 -33.781 -3.939 1 22.59 4 ILE B CA 1
ATOM 1508 C C . ILE B 1 4 ? -42.594 -34.656 -2.855 1 22.59 4 ILE B C 1
ATOM 1510 O O . ILE B 1 4 ? -43.125 -35.719 -2.498 1 22.59 4 ILE B O 1
ATOM 1514 N N . PHE B 1 5 ? -41.375 -35.156 -2.973 1 20.52 5 PHE B N 1
ATOM 1515 C CA . PHE B 1 5 ? -40.969 -36.156 -1.995 1 20.52 5 PHE B CA 1
ATOM 1516 C C . PHE B 1 5 ? -40.906 -35.562 -0.593 1 20.52 5 PHE B C 1
ATOM 1518 O O . PHE B 1 5 ? -40.188 -34.594 -0.346 1 20.52 5 PHE B O 1
ATOM 1525 N N . LYS B 1 6 ? -42.031 -35.594 0.213 1 20.69 6 LYS B N 1
ATOM 1526 C CA . LYS B 1 6 ? -42.438 -35.125 1.534 1 20.69 6 LYS B CA 1
ATOM 1527 C C . LYS B 1 6 ? -41.625 -35.781 2.633 1 20.69 6 LYS B C 1
ATOM 1529 O O . LYS B 1 6 ? -41.781 -36.969 2.908 1 20.69 6 LYS B O 1
ATOM 1534 N N . LEU B 1 7 ? -40.281 -35.875 2.473 1 19.36 7 LEU B N 1
ATOM 1535 C CA . LEU B 1 7 ? -39.719 -36.719 3.508 1 19.36 7 LEU B CA 1
ATOM 1536 C C . LEU B 1 7 ? -40.062 -36.188 4.898 1 19.36 7 LEU B C 1
ATOM 1538 O O . LEU B 1 7 ? -39.812 -35.031 5.184 1 19.36 7 LEU B O 1
ATOM 1542 N N . LYS B 1 8 ? -41.031 -36.781 5.652 1 21.23 8 LYS B N 1
ATOM 1543 C CA . LYS B 1 8 ? -41.688 -36.688 6.953 1 21.23 8 LYS B CA 1
ATOM 1544 C C . LYS B 1 8 ? -40.656 -36.812 8.086 1 21.23 8 LYS B C 1
ATOM 1546 O O . LYS B 1 8 ? -40.031 -37.844 8.273 1 21.23 8 LYS B O 1
ATOM 1551 N N . VAL B 1 9 ? -39.625 -35.906 8.148 1 19.5 9 VAL B N 1
ATOM 1552 C CA . VAL B 1 9 ? -38.625 -36.062 9.211 1 19.5 9 VAL B CA 1
ATOM 1553 C C . VAL B 1 9 ? -39.312 -36 10.57 1 19.5 9 VAL B C 1
ATOM 1555 O O . VAL B 1 9 ? -39.938 -34.969 10.922 1 19.5 9 VAL B O 1
ATOM 1558 N N . THR B 1 10 ? -39.875 -37.062 11.078 1 22.22 10 THR B N 1
ATOM 1559 C CA . THR B 1 10 ? -40.688 -37.312 12.281 1 22.22 10 THR B CA 1
ATOM 1560 C C . THR B 1 10 ? -39.844 -37.094 13.531 1 22.22 10 THR B C 1
ATOM 1562 O O . THR B 1 10 ? -40.25 -37.438 14.641 1 22.22 10 THR B O 1
ATOM 1565 N N . SER B 1 11 ? -38.781 -36.188 13.523 1 19.67 11 SER B N 1
ATOM 1566 C CA . SER B 1 11 ? -37.906 -36.312 14.695 1 19.67 11 SER B CA 1
ATOM 1567 C C . SER B 1 11 ? -38.688 -36.094 15.984 1 19.67 11 SER B C 1
ATOM 1569 O O . SER B 1 11 ? -39.375 -35.062 16.141 1 19.67 11 SER B O 1
ATOM 1571 N N . ASP B 1 12 ? -39.125 -37.062 16.672 1 21.31 12 ASP B N 1
ATOM 1572 C CA . ASP B 1 12 ? -39.812 -37.406 17.922 1 21.31 12 ASP B CA 1
ATOM 1573 C C . ASP B 1 12 ? -39.062 -36.844 19.125 1 21.31 12 ASP B C 1
ATOM 1575 O O . ASP B 1 12 ? -39.344 -37.219 20.266 1 21.31 12 ASP B O 1
ATOM 1579 N N . MET B 1 13 ? -38 -36.031 18.969 1 19.89 13 MET B N 1
ATOM 1580 C CA . MET B 1 13 ? -37.156 -35.969 20.172 1 19.89 13 MET B CA 1
ATOM 1581 C C . MET B 1 13 ? -37.969 -35.406 21.344 1 19.89 13 MET B C 1
ATOM 1583 O O . MET B 1 13 ? -38.438 -34.281 21.281 1 19.89 13 MET B O 1
ATOM 1587 N N . GLU B 1 14 ? -38.531 -36.156 22.172 1 20.02 14 GLU B N 1
ATOM 1588 C CA . GLU B 1 14 ? -39.438 -36.188 23.328 1 20.02 14 GLU B CA 1
ATOM 1589 C C . GLU B 1 14 ? -38.812 -35.5 24.531 1 20.02 14 GLU B C 1
ATOM 1591 O O . GLU B 1 14 ? -39.469 -35.281 25.547 1 20.02 14 GLU B O 1
ATOM 1596 N N . ARG B 1 15 ? -37.469 -35.156 24.484 1 19.28 15 ARG B N 1
ATOM 1597 C CA . ARG B 1 15 ? -37 -35.281 25.875 1 19.28 15 ARG B CA 1
ATOM 1598 C C . ARG B 1 15 ? -37.844 -34.375 26.797 1 19.28 15 ARG B C 1
ATOM 1600 O O . ARG B 1 15 ? -38.344 -33.344 26.391 1 19.28 15 ARG B O 1
ATOM 1607 N N . LYS B 1 16 ? -38.031 -34.938 28 1 19.69 16 LYS B N 1
ATOM 1608 C CA . LYS B 1 16 ? -38.656 -34.812 29.312 1 19.69 16 LYS B CA 1
ATOM 1609 C C . LYS B 1 16 ? -38.188 -33.562 30.031 1 19.69 16 LYS B C 1
ATOM 1611 O O . LYS B 1 16 ? -37.031 -33.469 30.453 1 19.69 16 LYS B O 1
ATOM 1616 N N . ASN B 1 17 ? -38.312 -32.375 29.422 1 18.47 17 ASN B N 1
ATOM 1617 C CA . ASN B 1 17 ? -37.906 -31.125 30.047 1 18.47 17 ASN B CA 1
ATOM 1618 C C . ASN B 1 17 ? -38.438 -31.031 31.484 1 18.47 17 ASN B C 1
ATOM 1620 O O . ASN B 1 17 ? -39.656 -31.062 31.719 1 18.47 17 ASN B O 1
ATOM 1624 N N . ASN B 1 18 ? -37.594 -31.672 32.344 1 19.83 18 ASN B N 1
ATOM 1625 C CA . ASN B 1 18 ? -37.688 -31.734 33.781 1 19.83 18 ASN B CA 1
ATOM 1626 C C . ASN B 1 18 ? -38.188 -30.422 34.375 1 19.83 18 ASN B C 1
ATOM 1628 O O . ASN B 1 18 ? -38.062 -29.375 33.75 1 19.83 18 ASN B O 1
ATOM 1632 N N . ALA B 1 19 ? -38.562 -30.438 35.656 1 19.05 19 ALA B N 1
ATOM 1633 C CA . ALA B 1 19 ? -39.438 -29.875 36.719 1 19.05 19 ALA B CA 1
ATOM 1634 C C . ALA B 1 19 ? -38.906 -28.531 37.188 1 19.05 19 ALA B C 1
ATOM 1636 O O . ALA B 1 19 ? -37.719 -28.422 37.594 1 19.05 19 ALA B O 1
ATOM 1637 N N . PHE B 1 20 ? -39.312 -27.438 36.625 1 20.86 20 PHE B N 1
ATOM 1638 C CA . PHE B 1 20 ? -39.156 -26 36.844 1 20.86 20 PHE B CA 1
ATOM 1639 C C . PHE B 1 20 ? -39.5 -25.656 38.312 1 20.86 20 PHE B C 1
ATOM 1641 O O . PHE B 1 20 ? -40.688 -25.594 38.656 1 20.86 20 PHE B O 1
ATOM 1648 N N . SER B 1 21 ? -38.875 -26.516 39.219 1 20.64 21 SER B N 1
ATOM 1649 C CA . SER B 1 21 ? -39.406 -26.203 40.562 1 20.64 21 SER B CA 1
ATOM 1650 C C . SER B 1 21 ? -39.312 -24.719 40.844 1 20.64 21 SER B C 1
ATOM 1652 O O . SER B 1 21 ? -38.312 -24.078 40.594 1 20.64 21 SER B O 1
ATOM 1654 N N . LEU B 1 22 ? -40.438 -24.078 40.875 1 21.88 22 LEU B N 1
ATOM 1655 C CA . LEU B 1 22 ? -40.969 -22.75 41.156 1 21.88 22 LEU B CA 1
ATOM 1656 C C . LEU B 1 22 ? -40.375 -22.188 42.438 1 21.88 22 LEU B C 1
ATOM 1658 O O . LEU B 1 22 ? -40.688 -22.672 43.531 1 21.88 22 LEU B O 1
ATOM 1662 N N . ILE B 1 23 ? -39 -22.125 42.469 1 21.45 23 ILE B N 1
ATOM 1663 C CA . ILE B 1 23 ? -38.438 -21.656 43.75 1 21.45 23 ILE B CA 1
ATOM 1664 C C . ILE B 1 23 ? -39.125 -20.344 44.156 1 21.45 23 ILE B C 1
ATOM 1666 O O . ILE B 1 23 ? -39.312 -19.453 43.312 1 21.45 23 ILE B O 1
ATOM 1670 N N . SER B 1 24 ? -39.781 -20.406 45.281 1 20.03 24 SER B N 1
ATOM 1671 C CA . SER B 1 24 ? -40.656 -19.516 46.031 1 20.03 24 SER B CA 1
ATOM 1672 C C . SER B 1 24 ? -40 -18.156 46.281 1 20.03 24 SER B C 1
ATOM 1674 O O . SER B 1 24 ? -38.781 -18.094 46.438 1 20.03 24 SER B O 1
ATOM 1676 N N . SER B 1 25 ? -40.625 -17.047 45.906 1 21.31 25 SER B N 1
ATOM 1677 C CA . SER B 1 25 ? -40.594 -15.594 45.75 1 21.31 25 SER B CA 1
ATOM 1678 C C . SER B 1 25 ? -40.281 -14.906 47.094 1 21.31 25 SER B C 1
ATOM 1680 O O . SER B 1 25 ? -40.562 -13.719 47.25 1 21.31 25 SER B O 1
ATOM 1682 N N . ARG B 1 26 ? -39.844 -15.727 48.125 1 19.52 26 ARG B N 1
ATOM 1683 C CA . ARG B 1 26 ? -40.281 -15.102 49.375 1 19.52 26 ARG B CA 1
ATOM 1684 C C . ARG B 1 26 ? -39.781 -13.664 49.469 1 19.52 26 ARG B C 1
ATOM 1686 O O . ARG B 1 26 ? -38.938 -13.234 48.688 1 19.52 26 ARG B O 1
ATOM 1693 N N . ASP B 1 27 ? -39.344 -13.18 50.75 1 20.83 27 ASP B N 1
ATOM 1694 C CA . ASP B 1 27 ? -39.719 -12.102 51.656 1 20.83 27 ASP B CA 1
ATOM 1695 C C . ASP B 1 27 ? -38.75 -10.914 51.531 1 20.83 27 ASP B C 1
ATOM 1697 O O . ASP B 1 27 ? -38.312 -10.352 52.562 1 20.83 27 ASP B O 1
ATOM 1701 N N . LEU B 1 28 ? -37.938 -10.867 50.469 1 23.56 28 LEU B N 1
ATOM 1702 C CA . LEU B 1 28 ? -36.844 -9.938 50.75 1 23.56 28 LEU B CA 1
ATOM 1703 C C . LEU B 1 28 ? -37.406 -8.547 51.062 1 23.56 28 LEU B C 1
ATOM 1705 O O . LEU B 1 28 ? -38.25 -8.031 50.312 1 23.56 28 LEU B O 1
ATOM 1709 N N . GLY B 1 29 ? -37.281 -8.078 52.281 1 22.91 29 GLY B N 1
ATOM 1710 C CA . GLY B 1 29 ? -37.688 -6.914 53.062 1 22.91 29 GLY B CA 1
ATOM 1711 C C . GLY B 1 29 ? -37.281 -5.602 52.438 1 22.91 29 GLY B C 1
ATOM 1712 O O . GLY B 1 29 ? -36.312 -5.555 51.688 1 22.91 29 GLY B O 1
ATOM 1713 N N . GLU B 1 30 ? -38.188 -4.629 52.281 1 23.03 30 GLU B N 1
ATOM 1714 C CA . GLU B 1 30 ? -38.375 -3.281 51.75 1 23.03 30 GLU B CA 1
ATOM 1715 C C . GLU B 1 30 ? -37.312 -2.32 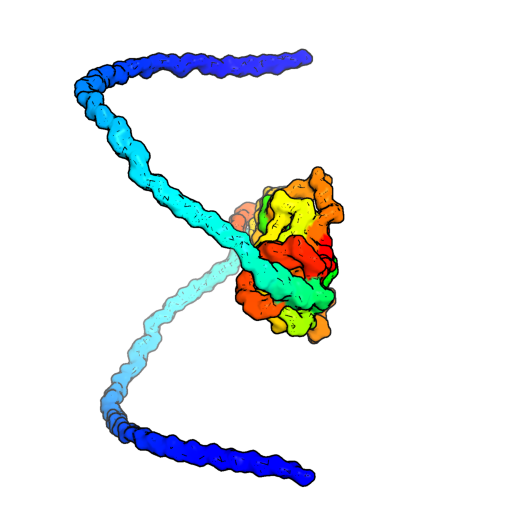52.281 1 23.03 30 GLU B C 1
ATOM 1717 O O . GLU B 1 30 ? -37.531 -1.679 53.312 1 23.03 30 GLU B O 1
ATOM 1722 N N . ARG B 1 31 ? -36.062 -2.758 52.594 1 24.33 31 ARG B N 1
ATOM 1723 C CA . ARG B 1 31 ? -35.344 -1.715 53.344 1 24.33 31 ARG B CA 1
ATOM 1724 C C . ARG B 1 31 ? -35.375 -0.389 52.594 1 24.33 31 ARG B C 1
ATOM 1726 O O . ARG B 1 31 ? -35.25 -0.36 51.375 1 24.33 31 ARG B O 1
ATOM 1733 N N . SER B 1 32 ? -35.938 0.705 53.188 1 22.2 32 SER B N 1
ATOM 1734 C CA . SER B 1 32 ? -36.25 2.1 52.875 1 22.2 32 SER B CA 1
ATOM 1735 C C . SER B 1 32 ? -35 2.836 52.375 1 22.2 32 SER B C 1
ATOM 1737 O O . SER B 1 32 ? -33.938 2.789 53 1 22.2 32 SER B O 1
ATOM 1739 N N . GLY B 1 33 ? -34.781 2.926 51.062 1 23.91 33 GLY B N 1
ATOM 1740 C CA . GLY B 1 33 ? -33.844 3.539 50.156 1 23.91 33 GLY B CA 1
ATOM 1741 C C . GLY B 1 33 ? -33.656 5.023 50.406 1 23.91 33 GLY B C 1
ATOM 1742 O O . GLY B 1 33 ? -33.125 5.738 49.531 1 23.91 33 GLY B O 1
ATOM 1743 N N . ALA B 1 34 ? -34.344 5.539 51.406 1 25.72 34 ALA B N 1
ATOM 1744 C CA . ALA B 1 34 ? -34.469 6.992 51.375 1 25.72 34 ALA B CA 1
ATOM 1745 C C . ALA B 1 34 ? -33.094 7.664 51.375 1 25.72 34 ALA B C 1
ATOM 1747 O O . ALA B 1 34 ? -32.906 8.695 50.719 1 25.72 34 ALA B O 1
ATOM 1748 N N . GLU B 1 35 ? -32.219 7.152 52.281 1 25.16 35 GLU B N 1
ATOM 1749 C CA . GLU B 1 35 ? -31.344 8.18 52.875 1 25.16 35 GLU B CA 1
ATOM 1750 C C . GLU B 1 35 ? -30.297 8.641 51.875 1 25.16 35 GLU B C 1
ATOM 1752 O O . GLU B 1 35 ? -29.625 9.656 52.094 1 25.16 35 GLU B O 1
ATOM 1757 N N . ILE B 1 36 ? -29.938 7.781 50.906 1 24.06 36 ILE B N 1
ATOM 1758 C CA . ILE B 1 36 ? -28.547 8.07 50.531 1 24.06 36 ILE B CA 1
ATOM 1759 C C . ILE B 1 36 ? -28.5 9.336 49.688 1 24.06 36 ILE B C 1
ATOM 1761 O O . ILE B 1 36 ? -27.688 9.43 48.75 1 24.06 36 ILE B O 1
ATOM 1765 N N . ARG B 1 37 ? -29.594 9.984 49.438 1 24.84 37 ARG B N 1
ATOM 1766 C CA . ARG B 1 37 ? -29.594 10.93 48.312 1 24.84 37 ARG B CA 1
ATOM 1767 C C . ARG B 1 37 ? -28.531 12.008 48.531 1 24.84 37 ARG B C 1
ATOM 1769 O O . ARG B 1 37 ? -28.188 12.734 47.594 1 24.84 37 ARG B O 1
ATOM 1776 N N . ASN B 1 38 ? -28.359 12.422 49.75 1 22.61 38 ASN B N 1
ATOM 1777 C CA . ASN B 1 38 ? -28.094 13.852 49.875 1 22.61 38 ASN B CA 1
ATOM 1778 C C . ASN B 1 38 ? -26.719 14.211 49.344 1 22.61 38 ASN B C 1
ATOM 1780 O O . ASN B 1 38 ? -26.344 15.391 49.312 1 22.61 38 ASN B O 1
ATOM 1784 N N . ARG B 1 39 ? -25.703 13.32 49.531 1 25.14 39 ARG B N 1
ATOM 1785 C CA . ARG B 1 39 ? -24.438 13.961 49.906 1 25.14 39 ARG B CA 1
ATOM 1786 C C . ARG B 1 39 ? -23.844 14.711 48.719 1 25.14 39 ARG B C 1
ATOM 1788 O O . ARG B 1 39 ? -23.297 15.797 48.875 1 25.14 39 ARG B O 1
ATOM 1795 N N . TYR B 1 40 ? -23.516 14.039 47.562 1 27.83 40 TYR B N 1
ATOM 1796 C CA . TYR B 1 40 ? -22.266 14.438 46.906 1 27.83 40 TYR B CA 1
ATOM 1797 C C . TYR B 1 40 ? -22.484 15.695 46.094 1 27.83 40 TYR B C 1
ATOM 1799 O O . TYR B 1 40 ? -22.984 15.633 44.969 1 27.83 40 TYR B O 1
ATOM 1807 N N . LYS B 1 41 ? -23.078 16.75 46.531 1 30.52 41 LYS B N 1
ATOM 1808 C CA . LYS B 1 41 ? -23.094 17.984 45.781 1 30.52 41 LYS B CA 1
ATOM 1809 C C . LYS B 1 41 ? -21.672 18.406 45.406 1 30.52 41 LYS B C 1
ATOM 1811 O O . LYS B 1 41 ? -20.984 19.062 46.156 1 30.52 41 LYS B O 1
ATOM 1816 N N . ARG B 1 42 ? -20.797 17.562 44.875 1 31.42 42 ARG B N 1
ATOM 1817 C CA . ARG B 1 42 ? -19.531 18.203 44.5 1 31.42 42 ARG B CA 1
ATOM 1818 C C . ARG B 1 42 ? -19.781 19.359 43.562 1 31.42 42 ARG B C 1
ATOM 1820 O O . ARG B 1 42 ? -20.484 19.219 42.562 1 31.42 42 ARG B O 1
ATOM 1827 N N . GLU B 1 43 ? -19.609 20.594 44 1 29.84 43 GLU B N 1
ATOM 1828 C CA . GLU B 1 43 ? -19.547 21.828 43.219 1 29.84 43 GLU B CA 1
ATOM 1829 C C . GLU B 1 43 ? -18.656 21.688 42 1 29.84 43 GLU B C 1
ATOM 1831 O O . GLU B 1 43 ? -17.469 21.344 42.156 1 29.84 43 GLU B O 1
ATOM 1836 N N . VAL B 1 44 ? -19.109 21.328 40.875 1 31.77 44 VAL B N 1
ATOM 1837 C CA . VAL B 1 44 ? -18.391 21.391 39.594 1 31.77 44 VAL B CA 1
ATOM 1838 C C . VAL B 1 44 ? -17.797 22.781 39.406 1 31.77 44 VAL B C 1
ATOM 1840 O O . VAL B 1 44 ? -18.531 23.781 39.375 1 31.77 44 VAL B O 1
ATOM 1843 N N . ASN B 1 45 ? -16.656 23.109 39.906 1 32.91 45 ASN B N 1
ATOM 1844 C CA . ASN B 1 45 ? -15.953 24.344 39.594 1 32.91 45 ASN B CA 1
ATOM 1845 C C . ASN B 1 45 ? -16.031 24.656 38.094 1 32.91 45 ASN B C 1
ATOM 1847 O O . ASN B 1 45 ? -15.82 23.766 37.281 1 32.91 45 ASN B O 1
ATOM 1851 N N . PRO B 1 46 ? -16.641 25.688 37.656 1 33.16 46 PRO B N 1
ATOM 1852 C CA . PRO B 1 46 ? -16.688 26.047 36.25 1 33.16 46 PRO B CA 1
ATOM 1853 C C . PRO B 1 46 ? -15.32 25.984 35.562 1 33.16 46 PRO B C 1
ATOM 1855 O O . PRO B 1 46 ? -14.312 26.375 36.188 1 33.16 46 PRO B O 1
ATOM 1858 N N . VAL B 1 47 ? -15.016 25.094 34.719 1 38.16 47 VAL B N 1
ATOM 1859 C CA . VAL B 1 47 ? -13.875 25.156 33.812 1 38.16 47 VAL B CA 1
ATOM 1860 C C . VAL B 1 47 ? -13.625 26.594 33.375 1 38.16 47 VAL B C 1
ATOM 1862 O O . VAL B 1 47 ? -14.539 27.281 32.906 1 38.16 47 VAL B O 1
ATOM 1865 N N . GLU B 1 48 ? -12.703 27.359 34.031 1 36.62 48 GLU B N 1
ATOM 1866 C CA . GLU B 1 48 ? -12.25 28.688 33.688 1 36.62 48 GLU B CA 1
ATOM 1867 C C . GLU B 1 48 ? -12.109 28.844 32.188 1 36.62 48 GLU B C 1
ATOM 1869 O O . GLU B 1 48 ? -11.57 27.969 31.5 1 36.62 48 GLU B O 1
ATOM 1874 N N . SER B 1 49 ? -12.914 29.625 31.516 1 42.34 49 SER B N 1
ATOM 1875 C CA . SER B 1 49 ? -12.797 30.078 30.125 1 42.34 49 SER B CA 1
ATOM 1876 C C . SER B 1 49 ? -11.359 30.453 29.781 1 42.34 49 SER B C 1
ATOM 1878 O O . SER B 1 49 ? -10.656 31.047 30.609 1 42.34 49 SER B O 1
ATOM 1880 N N . PRO B 1 50 ? -10.711 29.766 28.906 1 45.22 50 PRO B N 1
ATOM 1881 C CA . PRO B 1 50 ? -9.328 30.156 28.625 1 45.22 50 PRO B CA 1
ATOM 1882 C C . PRO B 1 50 ? -9.125 31.672 28.703 1 45.22 50 PRO B C 1
ATOM 1884 O O . PRO B 1 50 ? -10 32.438 28.281 1 45.22 50 PRO B O 1
ATOM 1887 N N . SER B 1 51 ? -8.297 32.219 29.609 1 45.09 51 SER B N 1
ATOM 1888 C CA . SER B 1 51 ? -8.016 33.625 29.922 1 45.09 51 SER B CA 1
ATOM 1889 C C . SER B 1 51 ? -7.766 34.406 28.641 1 45.09 51 SER B C 1
ATOM 1891 O O . SER B 1 51 ? -7.32 33.875 27.641 1 45.09 51 SER B O 1
ATOM 1893 N N . SER B 1 52 ? -8.367 35.656 28.547 1 50.72 52 SER B N 1
ATOM 1894 C CA . SER B 1 52 ? -8.203 36.688 27.531 1 50.72 52 SER B CA 1
ATOM 1895 C C . SER B 1 52 ? -6.777 36.719 26.984 1 50.72 52 SER B C 1
ATOM 1897 O O . SER B 1 52 ? -6.559 37 25.797 1 50.72 52 SER B O 1
ATOM 1899 N N . THR B 1 53 ? -5.875 36.375 27.844 1 47.62 53 THR B N 1
ATOM 1900 C CA . THR B 1 53 ? -4.473 36.375 27.422 1 47.62 53 THR B CA 1
ATOM 1901 C C . THR B 1 53 ? -4.191 35.25 26.438 1 47.62 53 THR B C 1
ATOM 1903 O O . THR B 1 53 ? -3.459 35.438 25.469 1 47.62 53 THR B O 1
ATOM 1906 N N . THR B 1 54 ? -4.766 34.156 26.75 1 52.69 54 THR B N 1
ATOM 1907 C CA . THR B 1 54 ? -4.535 33.031 25.859 1 52.69 54 THR B CA 1
ATOM 1908 C C . THR B 1 54 ? -5.082 33.312 24.469 1 52.69 54 THR B C 1
ATOM 1910 O O . THR B 1 54 ? -4.426 33.031 23.469 1 52.69 54 THR B O 1
ATOM 1913 N N . LEU B 1 55 ? -6.223 33.906 24.469 1 55.34 55 LEU B N 1
ATOM 1914 C CA . LEU B 1 55 ? -6.824 34.25 23.172 1 55.34 55 LEU B CA 1
ATOM 1915 C C . LEU B 1 55 ? -5.965 35.25 22.422 1 55.34 55 LEU B C 1
ATOM 1917 O O . LEU B 1 55 ? -5.848 35.188 21.203 1 55.34 55 LEU B O 1
ATOM 1921 N N . HIS B 1 56 ? -5.438 36.188 23.266 1 55.69 56 HIS B N 1
ATOM 1922 C CA . HIS B 1 56 ? -4.602 37.188 22.641 1 55.69 56 HIS B CA 1
ATOM 1923 C C . HIS B 1 56 ? -3.332 36.594 22.047 1 55.69 56 HIS B C 1
ATOM 1925 O O . HIS B 1 56 ? -2.875 37 20.984 1 55.69 56 HIS B O 1
ATOM 1931 N N . GLN B 1 57 ? -2.645 35.688 22.734 1 54.47 57 GLN B N 1
ATOM 1932 C CA . GLN B 1 57 ? -1.424 35.062 22.266 1 54.47 57 GLN B CA 1
ATOM 1933 C C . GLN B 1 57 ? -1.701 34.188 21.031 1 54.47 57 GLN B C 1
ATOM 1935 O O . GLN B 1 57 ? -0.863 34.094 20.141 1 54.47 57 GLN B O 1
ATOM 1940 N N . ILE B 1 58 ? -2.826 33.656 21.031 1 56.25 58 ILE B N 1
ATOM 1941 C CA . ILE B 1 58 ? -3.221 32.875 19.875 1 56.25 58 ILE B CA 1
ATOM 1942 C C . ILE B 1 58 ? -3.244 33.75 18.625 1 56.25 58 ILE B C 1
ATOM 1944 O O . ILE B 1 58 ? -2.756 33.375 17.562 1 56.25 58 ILE B O 1
ATOM 1948 N N . ALA B 1 59 ? -3.611 34.969 18.844 1 58.84 59 ALA B N 1
ATOM 1949 C CA . ALA B 1 59 ? -3.875 35.875 17.734 1 58.84 59 ALA B CA 1
ATOM 1950 C C . ALA B 1 59 ? -2.58 36.281 17.031 1 58.84 59 ALA B C 1
ATOM 1952 O O . ALA B 1 59 ? -2.533 36.344 15.797 1 58.84 59 ALA B O 1
ATOM 1953 N N . MET B 1 60 ? -1.493 36.5 17.719 1 59.09 60 MET B N 1
ATOM 1954 C CA . MET B 1 60 ? -0.307 37.062 17.078 1 59.09 60 MET B CA 1
ATOM 1955 C C . MET B 1 60 ? 0.379 36.031 16.203 1 59.09 60 MET B C 1
ATOM 1957 O O . MET B 1 60 ? 0.745 36.312 15.062 1 59.09 60 MET B O 1
ATOM 1961 N N . ALA B 1 61 ? 0.643 34.812 16.766 1 64.31 61 ALA B N 1
ATOM 1962 C CA . ALA B 1 61 ? 1.365 33.812 15.969 1 64.31 61 ALA B CA 1
ATOM 1963 C C . ALA B 1 61 ? 0.529 33.344 14.789 1 64.31 61 ALA B C 1
ATOM 1965 O O . ALA B 1 61 ? 1.071 33 13.734 1 64.31 61 ALA B O 1
ATOM 1966 N N . GLN B 1 62 ? -0.69 33.5 14.875 1 73 62 GLN B N 1
ATOM 1967 C CA . GLN B 1 62 ? -1.554 32.906 13.852 1 73 62 GLN B CA 1
ATOM 1968 C C . GLN B 1 62 ? -1.938 33.969 12.812 1 73 62 GLN B C 1
ATOM 1970 O O . GLN B 1 62 ? -2.729 33.688 11.906 1 73 62 GLN B O 1
ATOM 1975 N N . SER B 1 63 ? -1.316 35.25 12.969 1 79.75 63 SER B N 1
ATOM 1976 C CA . SER B 1 63 ? -1.569 36.281 11.969 1 79.75 63 SER B CA 1
ATOM 1977 C C . SER B 1 63 ? -0.745 36.031 10.711 1 79.75 63 SER B C 1
ATOM 1979 O O . SER B 1 63 ? -1.072 36.531 9.641 1 79.75 63 SER B O 1
ATOM 1981 N N . VAL B 1 64 ? 0.319 35.219 10.844 1 86.88 64 VAL B N 1
ATOM 1982 C CA . VAL B 1 64 ? 1.161 34.844 9.711 1 86.88 64 VAL B CA 1
ATOM 1983 C C . VAL B 1 64 ? 0.679 33.531 9.125 1 86.88 64 VAL B C 1
ATOM 1985 O O . VAL B 1 64 ? 0.402 32.562 9.859 1 86.88 64 VAL B O 1
ATOM 1988 N N . PRO B 1 65 ? 0.528 33.5 7.898 1 92.69 65 PRO B N 1
ATOM 1989 C CA . PRO B 1 65 ? 0.113 32.25 7.297 1 92.69 65 PRO B CA 1
ATOM 1990 C C . PRO B 1 65 ? 1.074 31.094 7.613 1 92.69 65 PRO B C 1
ATOM 1992 O O . PRO B 1 65 ? 2.293 31.297 7.629 1 92.69 65 PRO B O 1
ATOM 1995 N N . PRO B 1 66 ? 0.548 29.938 7.984 1 96.56 66 PRO B N 1
ATOM 1996 C CA . PRO B 1 66 ? 1.442 28.812 8.211 1 96.56 66 PRO B CA 1
ATOM 1997 C C . PRO B 1 66 ? 2.242 28.422 6.961 1 96.56 66 PRO B C 1
ATOM 1999 O O . PRO B 1 66 ? 1.74 28.547 5.84 1 96.56 66 PRO B O 1
ATOM 2002 N N . GLY B 1 67 ? 3.469 27.984 7.156 1 97.38 67 GLY B N 1
ATOM 2003 C CA . GLY B 1 67 ? 4.316 27.562 6.051 1 97.38 67 GLY B CA 1
ATOM 2004 C C . GLY B 1 67 ? 3.908 26.234 5.445 1 97.38 67 GLY B C 1
ATOM 2005 O O . GLY B 1 67 ? 2.812 25.734 5.715 1 97.38 67 GLY B O 1
ATOM 2006 N N . ASP B 1 68 ? 4.75 25.672 4.641 1 98.19 68 ASP B N 1
ATOM 2007 C CA . ASP B 1 68 ? 4.426 24.484 3.852 1 98.19 68 ASP B CA 1
ATOM 2008 C C . ASP B 1 68 ? 4.629 23.219 4.668 1 98.19 68 ASP B C 1
ATOM 2010 O O . ASP B 1 68 ? 5.418 23.188 5.613 1 98.19 68 ASP B O 1
ATOM 2014 N N . ILE B 1 69 ? 3.875 22.234 4.305 1 98.75 69 ILE B N 1
ATOM 2015 C CA . ILE B 1 69 ? 4.172 20.875 4.703 1 98.75 69 ILE B CA 1
ATOM 2016 C C . ILE B 1 69 ? 4.531 20.047 3.471 1 98.75 69 ILE B C 1
ATOM 2018 O O . ILE B 1 69 ? 4.25 20.438 2.34 1 98.75 69 ILE B O 1
ATOM 2022 N N . GLN B 1 70 ? 5.215 18.969 3.732 1 98.75 70 GLN B N 1
ATOM 2023 C CA . GLN B 1 70 ? 5.43 17.953 2.713 1 98.75 70 GLN B CA 1
ATOM 2024 C C . GLN B 1 70 ? 4.75 16.641 3.094 1 98.75 70 GLN B C 1
ATOM 2026 O O . GLN B 1 70 ? 4.695 16.281 4.273 1 98.75 70 GLN B O 1
ATOM 2031 N N . THR B 1 71 ? 4.176 16.047 2.094 1 98.88 71 THR B N 1
ATOM 2032 C CA . THR B 1 71 ? 3.623 14.711 2.324 1 98.88 71 THR B CA 1
ATOM 2033 C C . THR B 1 71 ? 4.297 13.68 1.422 1 98.88 71 THR B C 1
ATOM 2035 O O . THR B 1 71 ? 4.66 13.984 0.285 1 98.88 71 THR B O 1
ATOM 2038 N N . GLN B 1 72 ? 4.434 12.477 1.976 1 98.75 72 GLN B N 1
ATOM 2039 C CA . GLN B 1 72 ? 4.879 11.305 1.231 1 98.75 72 GLN B CA 1
ATOM 2040 C C . GLN B 1 72 ? 3.898 10.141 1.392 1 98.75 72 GLN B C 1
ATOM 2042 O O . GLN B 1 72 ? 3.832 9.523 2.453 1 98.75 72 GLN B O 1
ATOM 2047 N N . PRO B 1 73 ? 3.156 9.836 0.398 1 98.62 73 PRO B N 1
ATOM 2048 C CA . PRO B 1 73 ? 3.268 10.312 -0.984 1 98.62 73 PRO B CA 1
ATOM 2049 C C . PRO B 1 73 ? 2.811 11.758 -1.152 1 98.62 73 PRO B C 1
ATOM 2051 O O . PRO B 1 73 ? 2.193 12.32 -0.246 1 98.62 73 PRO B O 1
ATOM 2054 N N . ASN B 1 74 ? 3.107 12.336 -2.326 1 98.56 74 ASN B N 1
ATOM 2055 C CA . ASN B 1 74 ? 2.902 13.766 -2.514 1 98.56 74 ASN B CA 1
ATOM 2056 C C . ASN B 1 74 ? 1.518 14.07 -3.082 1 98.56 74 ASN B C 1
ATOM 2058 O O . ASN B 1 74 ? 0.861 15.023 -2.66 1 98.56 74 ASN B O 1
ATOM 2062 N N . ALA B 1 75 ? 1.005 13.258 -3.994 1 98.62 75 ALA B N 1
ATOM 2063 C CA . ALA B 1 75 ? -0.158 13.664 -4.777 1 98.62 75 ALA B CA 1
ATOM 2064 C C . ALA B 1 75 ? -1.392 12.852 -4.391 1 98.62 75 ALA B C 1
ATOM 2066 O O . ALA B 1 75 ? -2.516 13.359 -4.434 1 98.62 75 ALA B O 1
ATOM 2067 N N . LYS B 1 76 ? -1.188 11.586 -4.055 1 98.81 76 LYS B N 1
ATOM 2068 C CA . LYS B 1 76 ? -2.299 10.672 -3.791 1 98.81 76 LYS B CA 1
ATOM 2069 C C . LYS B 1 76 ? -1.834 9.461 -2.988 1 98.81 76 LYS B C 1
ATOM 2071 O O . LYS B 1 76 ? -0.632 9.211 -2.863 1 98.81 76 LYS B O 1
ATOM 2076 N N . ILE B 1 77 ? -2.754 8.766 -2.475 1 98.88 77 ILE B N 1
ATOM 2077 C CA . ILE B 1 77 ? -2.516 7.484 -1.816 1 98.88 77 ILE B CA 1
ATOM 2078 C C . ILE B 1 77 ? -3.174 6.363 -2.613 1 98.88 77 ILE B C 1
ATOM 2080 O O . ILE B 1 77 ? -4.32 6.492 -3.047 1 98.88 77 ILE B O 1
ATOM 2084 N N . VAL B 1 78 ? -2.477 5.262 -2.787 1 98.88 78 VAL B N 1
ATOM 2085 C CA . VAL B 1 78 ? -3.012 4.176 -3.602 1 98.88 78 VAL B CA 1
ATOM 2086 C C . VAL B 1 78 ? -3.223 2.936 -2.736 1 98.88 78 VAL B C 1
ATOM 2088 O O . VAL B 1 78 ? -2.295 2.471 -2.07 1 98.88 78 VAL B O 1
ATOM 2091 N N . PHE B 1 79 ? -4.379 2.328 -2.699 1 98.88 79 PHE B N 1
ATOM 2092 C CA . PHE B 1 79 ? -4.668 1.038 -2.086 1 98.88 79 PHE B CA 1
ATOM 2093 C C . PHE B 1 79 ? -4.758 -0.056 -3.143 1 98.88 79 PHE B C 1
ATOM 2095 O O . PHE B 1 79 ? -5.512 0.067 -4.109 1 98.88 79 PHE B O 1
ATOM 2102 N N . ASN B 1 80 ? -4.039 -1.111 -2.918 1 98.88 80 ASN B N 1
ATOM 2103 C CA . ASN B 1 80 ? -4.094 -2.271 -3.801 1 98.88 80 ASN B CA 1
ATOM 2104 C C . ASN B 1 80 ? -5.238 -3.209 -3.422 1 98.88 80 ASN B C 1
ATOM 2106 O O . ASN B 1 80 ? -5.523 -3.402 -2.238 1 98.88 80 ASN B O 1
ATOM 2110 N N . ALA B 1 81 ? -5.812 -3.729 -4.414 1 98.75 81 ALA B N 1
ATOM 2111 C CA . ALA B 1 81 ? -6.66 -4.883 -4.129 1 98.75 81 ALA B CA 1
ATOM 2112 C C . ALA B 1 81 ? -5.859 -6.004 -3.473 1 98.75 81 ALA B C 1
ATOM 2114 O O . ALA B 1 81 ? -4.633 -6.055 -3.598 1 98.75 81 ALA B O 1
ATOM 2115 N N . PRO B 1 82 ? -6.516 -6.969 -2.797 1 98.56 82 PRO B N 1
ATOM 2116 C CA . PRO B 1 82 ? -7.969 -7.105 -2.676 1 98.56 82 PRO B CA 1
ATOM 2117 C C . PRO B 1 82 ? -8.57 -6.137 -1.66 1 98.56 82 PRO B C 1
ATOM 2119 O O . PRO B 1 82 ? -7.852 -5.602 -0.812 1 98.56 82 PRO B O 1
ATOM 2122 N N . TYR B 1 83 ? -9.953 -5.906 -1.807 1 98.5 83 TYR B N 1
ATOM 2123 C CA . TYR B 1 83 ? -10.617 -4.938 -0.939 1 98.5 83 TYR B CA 1
ATOM 2124 C C . TYR B 1 83 ? -11.57 -5.629 0.024 1 98.5 83 TYR B C 1
ATOM 2126 O O . TYR B 1 83 ? -12.477 -5 0.571 1 98.5 83 TYR B O 1
ATOM 2134 N N . ASP B 1 84 ? -11.391 -6.898 0.182 1 97.31 84 ASP B N 1
ATOM 2135 C CA . ASP B 1 84 ? -12.297 -7.684 1.019 1 97.31 84 ASP B CA 1
ATOM 2136 C C . ASP B 1 84 ? -11.75 -7.812 2.439 1 97.31 84 ASP B C 1
ATOM 2138 O O . ASP B 1 84 ? -12.32 -8.539 3.26 1 97.31 84 ASP B O 1
ATOM 2142 N N . ASP B 1 85 ? -10.617 -7.117 2.705 1 96.69 85 ASP B N 1
ATOM 2143 C CA . ASP B 1 85 ? -10.047 -7.008 4.043 1 96.69 85 ASP B CA 1
ATOM 2144 C C . ASP B 1 85 ? -9.461 -5.617 4.277 1 96.69 85 ASP B C 1
ATOM 2146 O O . ASP B 1 85 ? -9.25 -4.855 3.328 1 96.69 85 ASP B O 1
ATOM 2150 N N . LYS B 1 86 ? -9.172 -5.363 5.512 1 97.94 86 LYS B N 1
ATOM 2151 C CA . LYS B 1 86 ? -8.625 -4.066 5.898 1 97.94 86 LYS B CA 1
ATOM 2152 C C . LYS B 1 86 ? -7.172 -3.928 5.441 1 97.94 86 LYS B C 1
ATOM 2154 O O . LYS B 1 86 ? -6.387 -4.867 5.566 1 97.94 86 LYS B O 1
ATOM 2159 N N . HIS B 1 87 ? -6.883 -2.814 4.844 1 98.31 87 HIS B N 1
ATOM 2160 C CA . HIS B 1 87 ? -5.504 -2.434 4.547 1 98.31 87 HIS B CA 1
ATOM 2161 C C . HIS B 1 87 ? -5.051 -1.28 5.438 1 98.31 87 HIS B C 1
ATOM 2163 O O . HIS B 1 87 ? -5.84 -0.393 5.766 1 98.31 87 HIS B O 1
ATOM 2169 N N . THR B 1 88 ? -3.797 -1.273 5.859 1 98.38 88 THR B N 1
ATOM 2170 C CA . THR B 1 88 ? -3.164 -0.154 6.551 1 98.38 88 THR B CA 1
ATOM 2171 C C . THR B 1 88 ? -1.823 0.188 5.906 1 98.38 88 THR B C 1
ATOM 2173 O O . THR B 1 88 ? -0.954 -0.676 5.773 1 98.38 88 THR B O 1
ATOM 2176 N N . TYR B 1 89 ? -1.746 1.385 5.453 1 98.25 89 TYR B N 1
ATOM 2177 C CA . TYR B 1 89 ? -0.502 1.882 4.875 1 98.25 89 TYR B CA 1
ATOM 2178 C C . TYR B 1 89 ? 0.043 3.053 5.684 1 98.25 89 TYR B C 1
ATOM 2180 O O . TYR B 1 89 ? -0.693 3.689 6.441 1 98.25 89 TYR B O 1
ATOM 2188 N N . HIS B 1 90 ? 1.307 3.295 5.539 1 98.25 90 HIS B N 1
ATOM 2189 C CA . HIS B 1 90 ? 1.933 4.375 6.293 1 98.25 90 HIS B CA 1
ATOM 2190 C C . HIS B 1 90 ? 2.42 5.484 5.367 1 98.25 90 HIS B C 1
ATOM 2192 O O . HIS B 1 90 ? 3.129 5.223 4.395 1 98.25 90 HIS B O 1
ATOM 2198 N N . ILE B 1 91 ? 2.057 6.691 5.672 1 98.38 91 ILE B N 1
ATOM 2199 C CA . ILE B 1 91 ? 2.498 7.867 4.934 1 98.38 91 ILE B CA 1
ATOM 2200 C C . ILE B 1 91 ? 3.166 8.852 5.887 1 98.38 91 ILE B C 1
ATOM 2202 O O . ILE B 1 91 ? 3.02 8.742 7.109 1 98.38 91 ILE B O 1
ATOM 2206 N N . LYS B 1 92 ? 3.836 9.797 5.328 1 98.75 92 LYS B N 1
ATOM 2207 C CA . LYS B 1 92 ? 4.605 10.727 6.148 1 98.75 92 LYS B CA 1
ATOM 2208 C C . LYS B 1 92 ? 4.164 12.164 5.898 1 98.75 92 LYS B C 1
ATOM 2210 O O . LYS B 1 92 ? 3.951 12.562 4.75 1 98.75 92 LYS B O 1
ATOM 2215 N N . VAL B 1 93 ? 4.02 12.906 6.926 1 98.88 93 VAL B N 1
ATOM 2216 C CA . VAL B 1 93 ? 3.809 14.344 6.875 1 98.88 93 VAL B CA 1
ATOM 2217 C C . VAL B 1 93 ? 4.977 15.062 7.551 1 98.88 93 VAL B C 1
ATOM 2219 O O . VAL B 1 93 ? 5.348 14.727 8.68 1 98.88 93 VAL B O 1
ATOM 2222 N N . ILE B 1 94 ? 5.516 16.047 6.859 1 98.88 94 ILE B N 1
ATOM 2223 C CA . ILE B 1 94 ? 6.691 16.781 7.336 1 98.88 94 ILE B CA 1
ATOM 2224 C C . ILE B 1 94 ? 6.383 18.266 7.426 1 98.88 94 ILE B C 1
ATOM 2226 O O . ILE B 1 94 ? 5.875 18.859 6.469 1 98.88 94 ILE B O 1
ATOM 2230 N N . ASN B 1 95 ? 6.656 18.891 8.555 1 98.88 95 ASN B N 1
ATOM 2231 C CA . ASN B 1 95 ? 6.617 20.344 8.672 1 98.88 95 ASN B CA 1
ATOM 2232 C C . ASN B 1 95 ? 7.852 20.984 8.047 1 98.88 95 ASN B C 1
ATOM 2234 O O . ASN B 1 95 ? 8.914 21.031 8.672 1 98.88 95 ASN B O 1
ATOM 2238 N N . SER B 1 96 ? 7.68 21.5 6.867 1 98.44 96 SER B N 1
ATOM 2239 C CA . SER B 1 96 ? 8.812 22.094 6.16 1 98.44 96 SER B CA 1
ATOM 2240 C C . SER B 1 96 ? 8.898 23.594 6.422 1 98.44 96 SER B C 1
ATOM 2242 O O . SER B 1 96 ? 9.641 24.312 5.746 1 98.44 96 SER B O 1
ATOM 2244 N N . SER B 1 97 ? 8.109 24.125 7.316 1 97.38 97 SER B N 1
ATOM 2245 C CA . SER B 1 97 ? 8.086 25.547 7.645 1 97.38 97 SER B CA 1
ATOM 2246 C C . SER B 1 97 ? 9.039 25.875 8.789 1 97.38 97 SER B C 1
ATOM 2248 O O . SER B 1 97 ? 9.734 24.984 9.289 1 97.38 97 SER B O 1
ATOM 2250 N N . ALA B 1 98 ? 9.094 27.156 9.227 1 96.19 98 ALA B N 1
ATOM 2251 C CA . ALA B 1 98 ? 10.008 27.625 10.266 1 96.19 98 ALA B CA 1
ATOM 2252 C C . ALA B 1 98 ? 9.281 27.781 11.602 1 96.19 98 ALA B C 1
ATOM 2254 O O . ALA B 1 98 ? 9.891 28.172 12.602 1 96.19 98 ALA B O 1
ATOM 2255 N N . ARG B 1 99 ? 8 27.422 11.633 1 95.81 99 ARG B N 1
ATOM 2256 C CA . ARG B 1 99 ? 7.203 27.562 12.852 1 95.81 99 ARG B CA 1
ATOM 2257 C C . ARG B 1 99 ? 6.566 26.234 13.25 1 95.81 99 ARG B C 1
ATOM 2259 O O . ARG B 1 99 ? 6.324 25.375 12.391 1 95.81 99 ARG B O 1
ATOM 2266 N N . ARG B 1 100 ? 6.301 26.156 14.516 1 97.19 100 ARG B N 1
ATOM 2267 C CA . ARG B 1 100 ? 5.543 25 14.984 1 97.19 100 ARG B CA 1
ATOM 2268 C C . ARG B 1 100 ? 4.113 25.031 14.461 1 97.19 100 ARG B C 1
ATOM 2270 O O . ARG B 1 100 ? 3.479 26.078 14.438 1 97.19 100 ARG B O 1
ATOM 2277 N N . ILE B 1 101 ? 3.648 23.812 14.086 1 98 101 ILE B N 1
ATOM 2278 C CA . ILE B 1 101 ? 2.289 23.766 13.555 1 98 101 ILE B CA 1
ATOM 2279 C C . ILE B 1 101 ? 1.494 22.688 14.289 1 98 101 ILE B C 1
ATOM 2281 O O . ILE B 1 101 ? 2.066 21.719 14.789 1 98 101 ILE B O 1
ATOM 2285 N N . GLY B 1 102 ? 0.23 22.938 14.43 1 97.69 102 GLY B N 1
ATOM 2286 C CA . GLY B 1 102 ? -0.737 21.891 14.664 1 97.69 102 GLY B CA 1
ATOM 2287 C C . GLY B 1 102 ? -1.354 21.344 13.383 1 97.69 102 GLY B C 1
ATOM 2288 O O . GLY B 1 102 ? -1.638 22.109 12.461 1 97.69 102 GLY B O 1
ATOM 2289 N N . TYR B 1 103 ? -1.539 20.047 13.336 1 98.69 103 TYR B N 1
ATOM 2290 C CA . TYR B 1 103 ? -2.203 19.453 12.18 1 98.69 103 TYR B CA 1
ATOM 2291 C C . TYR B 1 103 ? -3.396 18.609 12.602 1 98.69 103 TYR B C 1
ATOM 2293 O O . TYR B 1 103 ? -3.436 18.109 13.727 1 98.69 103 TYR B O 1
ATOM 2301 N N . GLY B 1 104 ? -4.336 18.531 11.773 1 98.56 104 GLY B N 1
ATOM 2302 C CA . GLY B 1 104 ? -5.477 17.625 11.867 1 98.56 104 GLY B CA 1
ATOM 2303 C C . GLY B 1 104 ? -5.812 16.953 10.547 1 98.56 104 GLY B C 1
ATOM 2304 O O . GLY B 1 104 ? -5.57 17.516 9.477 1 98.56 104 GLY B O 1
ATOM 2305 N N . ILE B 1 105 ? -6.375 15.695 10.664 1 98.75 105 ILE B N 1
ATOM 2306 C CA . ILE B 1 105 ? -6.719 14.914 9.484 1 98.75 105 ILE B CA 1
ATOM 2307 C C . ILE B 1 105 ? -8.242 14.805 9.359 1 98.75 105 ILE B C 1
ATOM 2309 O O . ILE B 1 105 ? -8.93 14.562 10.352 1 98.75 105 ILE B O 1
ATOM 2313 N N . LYS B 1 106 ? -8.68 15.062 8.164 1 98.19 106 LYS B N 1
ATOM 2314 C CA . LYS B 1 106 ? -10.07 14.797 7.793 1 98.19 106 LYS B CA 1
ATOM 2315 C C . LYS B 1 106 ? -10.156 13.758 6.68 1 98.19 106 LYS B C 1
ATOM 2317 O O . LYS B 1 106 ? -9.289 13.703 5.805 1 98.19 106 LYS B O 1
ATOM 2322 N N . THR B 1 107 ? -11.148 12.938 6.773 1 98.25 107 THR B N 1
ATOM 2323 C CA . THR B 1 107 ? -11.414 11.984 5.695 1 98.25 107 THR B CA 1
ATOM 2324 C C . THR B 1 107 ? -12.812 12.188 5.121 1 98.25 107 THR B C 1
ATOM 2326 O O . THR B 1 107 ? -13.727 12.609 5.832 1 98.25 107 THR B O 1
ATOM 2329 N N . THR B 1 108 ? -13.008 11.914 3.818 1 98.56 108 THR B N 1
ATOM 2330 C CA . THR B 1 108 ? -14.297 12.094 3.162 1 98.56 108 THR B CA 1
ATOM 2331 C C . THR B 1 108 ? -15.211 10.898 3.414 1 98.56 108 THR B C 1
ATOM 2333 O O . THR B 1 108 ? -16.422 10.977 3.174 1 98.56 108 THR B O 1
ATOM 2336 N N . ASN B 1 109 ? -14.68 9.828 3.844 1 98.06 109 ASN B N 1
ATOM 2337 C CA . ASN B 1 109 ? -15.445 8.609 4.121 1 98.06 109 ASN B CA 1
ATOM 2338 C C . ASN B 1 109 ? -14.977 7.934 5.406 1 98.06 109 ASN B C 1
ATOM 2340 O O . ASN B 1 109 ? -14.125 7.039 5.367 1 98.06 109 ASN B O 1
ATOM 2344 N N . MET B 1 110 ? -15.578 8.242 6.496 1 96.69 110 MET B N 1
ATOM 2345 C CA . MET B 1 110 ? -15.133 7.805 7.816 1 96.69 110 MET B CA 1
ATOM 2346 C C . MET B 1 110 ? -15.438 6.324 8.031 1 96.69 110 MET B C 1
ATOM 2348 O O . MET B 1 110 ? -14.906 5.703 8.953 1 96.69 110 MET B O 1
ATOM 2352 N N . LYS B 1 111 ? -16.359 5.836 7.227 1 96.94 111 LYS B N 1
ATOM 2353 C CA . LYS B 1 111 ? -16.672 4.418 7.332 1 96.94 111 LYS B CA 1
ATOM 2354 C C . LYS B 1 111 ? -15.562 3.555 6.742 1 96.94 111 LYS B C 1
ATOM 2356 O O . LYS B 1 111 ? -15.281 2.469 7.246 1 96.94 111 LYS B O 1
ATOM 2361 N N . ARG B 1 112 ? -14.922 4.016 5.73 1 98.19 112 ARG B N 1
ATOM 2362 C CA . ARG B 1 112 ? -13.969 3.229 4.961 1 98.19 112 ARG B CA 1
ATOM 2363 C C . ARG B 1 112 ? -12.531 3.621 5.297 1 98.19 112 ARG B C 1
ATOM 2365 O O . ARG B 1 112 ? -11.648 2.77 5.348 1 98.19 112 ARG B O 1
ATOM 2372 N N . LEU B 1 113 ? -12.352 4.91 5.566 1 98.75 113 LEU B N 1
ATOM 2373 C CA . LEU B 1 113 ? -10.992 5.434 5.711 1 98.75 113 LEU B CA 1
ATOM 2374 C C . LEU B 1 113 ? -10.727 5.863 7.148 1 98.75 113 LEU B C 1
ATOM 2376 O O . LEU B 1 113 ? -11.578 6.496 7.777 1 98.75 113 LEU B O 1
ATOM 2380 N N . GLY B 1 114 ? -9.523 5.52 7.648 1 98.62 114 GLY B N 1
ATOM 2381 C CA . GLY B 1 114 ? -9.047 5.949 8.953 1 98.62 114 GLY B CA 1
ATOM 2382 C C . GLY B 1 114 ? -7.598 6.398 8.938 1 98.62 114 GLY B C 1
ATOM 2383 O O . GLY B 1 114 ? -6.816 5.965 8.094 1 98.62 114 GLY B O 1
ATOM 2384 N N . VAL B 1 115 ? -7.336 7.289 9.82 1 98.81 115 VAL B N 1
ATOM 2385 C CA . VAL B 1 115 ? -5.957 7.758 9.938 1 98.81 115 VAL B CA 1
ATOM 2386 C C . VAL B 1 115 ? -5.559 7.824 11.406 1 98.81 115 VAL B C 1
ATOM 2388 O O . VAL B 1 115 ? -6.336 8.281 12.25 1 98.81 115 VAL B O 1
ATOM 2391 N N . ASP B 1 116 ? -4.332 7.41 11.695 1 98.75 116 ASP B N 1
ATOM 2392 C CA . ASP B 1 116 ? -3.803 7.41 13.055 1 98.75 116 ASP B CA 1
ATOM 2393 C C . ASP B 1 116 ? -2.336 7.832 13.078 1 98.75 116 ASP B C 1
ATOM 2395 O O . ASP B 1 116 ? -1.489 7.184 12.461 1 98.75 116 ASP B O 1
ATOM 2399 N N . PRO B 1 117 ? -1.919 8.867 13.922 1 98.75 117 PRO B N 1
ATOM 2400 C CA . PRO B 1 117 ? -2.797 9.727 14.719 1 98.75 117 PRO B CA 1
ATOM 2401 C C . PRO B 1 117 ? -3.592 10.711 13.875 1 98.75 117 PRO B C 1
ATOM 2403 O O . PRO B 1 117 ? -3.105 11.172 12.836 1 98.75 117 PRO B O 1
ATOM 2406 N N . PRO B 1 118 ? -4.766 11.117 14.289 1 98.56 118 PRO B N 1
ATOM 2407 C CA . PRO B 1 118 ? -5.613 12.016 13.5 1 98.56 118 PRO B CA 1
ATOM 2408 C C . PRO B 1 118 ? -5.203 13.477 13.633 1 98.56 118 PRO B C 1
ATOM 2410 O O . PRO B 1 118 ? -5.656 14.32 12.859 1 98.56 118 PRO B O 1
ATOM 2413 N N . CYS B 1 119 ? -4.461 13.766 14.695 1 98.69 119 CYS B N 1
ATOM 2414 C CA . CYS B 1 119 ? -3.99 15.125 14.938 1 98.69 119 CYS B CA 1
ATOM 2415 C C . CYS B 1 119 ? -2.713 15.117 15.766 1 98.69 119 CYS B C 1
ATOM 2417 O O . CYS B 1 119 ? -2.33 14.086 16.328 1 98.69 119 CYS B O 1
ATOM 2419 N N . GLY B 1 120 ? -1.998 16.266 15.672 1 98.69 120 GLY B N 1
ATOM 2420 C CA . GLY B 1 120 ? -0.77 16.391 16.438 1 98.69 120 GLY B CA 1
ATOM 2421 C C . GLY B 1 120 ? -0.063 17.719 16.234 1 98.69 120 GLY B C 1
ATOM 2422 O O . GLY B 1 120 ? -0.668 18.688 15.758 1 98.69 120 GLY B O 1
ATOM 2423 N N . VAL B 1 121 ? 1.116 17.797 16.797 1 98.75 121 VAL B N 1
ATOM 2424 C CA . VAL B 1 121 ? 1.952 19 16.703 1 98.75 121 VAL B CA 1
ATOM 2425 C C . VAL B 1 121 ? 3.307 18.625 16.109 1 98.75 121 VAL B C 1
ATOM 2427 O O . VAL B 1 121 ? 3.896 17.609 16.469 1 98.75 121 VAL B O 1
ATOM 2430 N N . LEU B 1 122 ? 3.76 19.453 15.203 1 98.62 122 LEU B N 1
ATOM 2431 C CA . LEU B 1 122 ? 5.062 19.25 14.578 1 98.62 122 LEU B CA 1
ATOM 2432 C C . LEU B 1 122 ? 5.934 20.484 14.711 1 98.62 122 LEU B C 1
ATOM 2434 O O . LEU B 1 122 ? 5.52 21.578 14.32 1 98.62 122 LEU B O 1
ATOM 2438 N N . ASP B 1 123 ? 7.078 20.281 15.242 1 98.44 123 ASP B N 1
ATOM 2439 C CA . ASP B 1 123 ? 8.094 21.344 15.195 1 98.44 123 ASP B CA 1
ATOM 2440 C C . ASP B 1 123 ? 8.672 21.484 13.797 1 98.44 123 ASP B C 1
ATOM 2442 O O . ASP B 1 123 ? 8.438 20.641 12.93 1 98.44 123 ASP B O 1
ATOM 2446 N N . PRO B 1 124 ? 9.359 22.641 13.57 1 98.06 124 PRO B N 1
ATOM 2447 C CA . PRO B 1 124 ? 10.016 22.797 12.273 1 98.06 124 PRO B CA 1
ATOM 2448 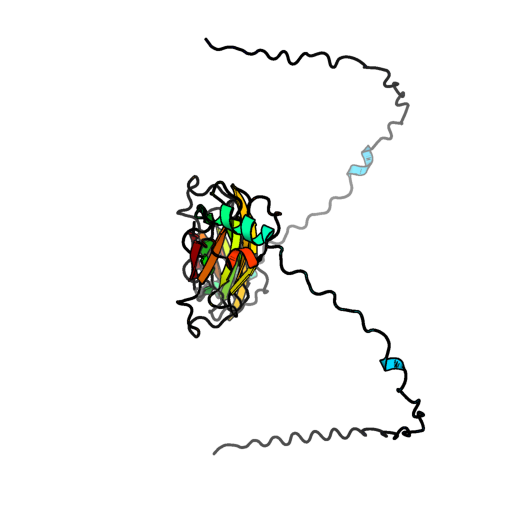C C . PRO B 1 124 ? 10.883 21.594 11.906 1 98.06 124 PRO B C 1
ATOM 2450 O O . PRO B 1 124 ? 11.641 21.094 12.742 1 98.06 124 PRO B O 1
ATOM 2453 N N . LYS B 1 125 ? 10.68 21.016 10.695 1 98.25 125 LYS B N 1
ATOM 2454 C CA . LYS B 1 125 ? 11.445 19.906 10.117 1 98.25 125 LYS B CA 1
ATOM 2455 C C . LYS B 1 125 ? 11.039 18.578 10.719 1 98.25 125 LYS B C 1
ATOM 2457 O O . LYS B 1 125 ? 11.547 17.516 10.312 1 98.25 125 LYS B O 1
ATOM 2462 N N . GLU B 1 126 ? 10.156 18.594 11.68 1 98.75 126 GLU B N 1
ATOM 2463 C CA . GLU B 1 126 ? 9.688 17.344 12.281 1 98.75 126 GLU B CA 1
ATOM 2464 C C . GLU B 1 126 ? 8.672 16.656 11.375 1 98.75 126 GLU B C 1
ATOM 2466 O O . GLU B 1 126 ? 7.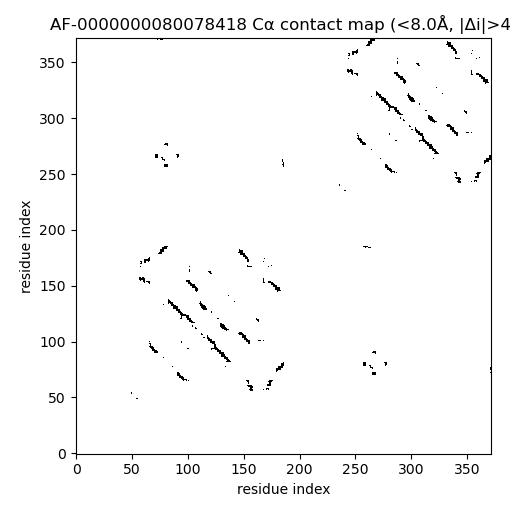961 17.312 10.609 1 98.75 126 GLU B O 1
ATOM 2471 N N . ALA B 1 127 ? 8.633 15.289 11.492 1 98.81 127 ALA B N 1
ATOM 2472 C CA . ALA B 1 127 ? 7.711 14.484 10.688 1 98.81 127 ALA B CA 1
ATOM 2473 C C . ALA B 1 127 ? 6.848 13.594 11.57 1 98.81 127 ALA B C 1
ATOM 2475 O O . ALA B 1 127 ? 7.211 13.305 12.711 1 98.81 127 ALA B O 1
ATOM 2476 N N . VAL B 1 128 ? 5.789 13.25 11.086 1 98.75 128 VAL B N 1
ATOM 2477 C CA . VAL B 1 128 ? 4.949 12.227 11.695 1 98.75 128 VAL B CA 1
ATOM 2478 C C . VAL B 1 128 ? 4.617 11.148 10.664 1 98.75 128 VAL B C 1
ATOM 2480 O O . VAL B 1 128 ? 4.359 11.453 9.5 1 98.75 128 VAL B O 1
ATOM 2483 N N . LEU B 1 129 ? 4.758 9.883 11.055 1 98.62 129 LEU B N 1
ATOM 2484 C CA . LEU B 1 129 ? 4.273 8.75 10.281 1 98.62 129 LEU B CA 1
ATOM 2485 C C . LEU B 1 129 ? 2.812 8.453 10.602 1 98.62 129 LEU B C 1
ATOM 2487 O O . LEU B 1 129 ? 2.475 8.156 11.75 1 98.62 129 LEU B O 1
ATOM 2491 N N . LEU B 1 130 ? 1.976 8.531 9.602 1 98.75 130 LEU B N 1
ATOM 2492 C CA . LEU B 1 130 ? 0.547 8.281 9.766 1 98.75 130 LEU B CA 1
ATOM 2493 C C . LEU B 1 130 ? 0.172 6.898 9.25 1 98.75 130 LEU B C 1
ATOM 2495 O O . LEU B 1 130 ? 0.63 6.488 8.18 1 98.75 130 LEU B O 1
ATOM 2499 N N . ALA B 1 131 ? -0.563 6.16 10.023 1 98.75 131 ALA B N 1
ATOM 2500 C CA . ALA B 1 131 ? -1.205 4.945 9.531 1 98.75 131 ALA B CA 1
ATOM 2501 C C . ALA B 1 131 ? -2.541 5.258 8.867 1 98.75 131 ALA B C 1
ATOM 2503 O O . ALA B 1 131 ? -3.465 5.754 9.516 1 98.75 131 ALA B O 1
ATOM 2504 N N . VAL B 1 132 ? -2.629 5.027 7.594 1 98.75 132 VAL B N 1
ATOM 2505 C CA . VAL B 1 132 ? -3.863 5.207 6.84 1 98.75 132 VAL B CA 1
ATOM 2506 C C . VAL B 1 132 ? -4.504 3.846 6.566 1 98.75 132 VAL B C 1
ATOM 2508 O O . VAL B 1 132 ? -3.883 2.971 5.965 1 98.75 132 VAL B O 1
ATOM 2511 N N . SER B 1 133 ? -5.703 3.74 6.992 1 98.75 133 SER B N 1
ATOM 2512 C CA . SER B 1 133 ? -6.375 2.453 6.844 1 98.75 133 SER B CA 1
ATOM 2513 C C . SER B 1 133 ? -7.562 2.555 5.891 1 98.75 133 SER B C 1
ATOM 2515 O O . SER B 1 133 ? -8.195 3.607 5.793 1 98.75 133 SER B O 1
ATOM 2517 N N . CYS B 1 134 ? -7.852 1.529 5.199 1 98.75 134 CYS B N 1
ATOM 2518 C CA . CYS B 1 134 ? -9.016 1.314 4.352 1 98.75 134 CYS B CA 1
ATOM 2519 C C . CYS B 1 134 ? -9.734 0.025 4.727 1 98.75 134 CYS B C 1
ATOM 2521 O O . CYS B 1 134 ? -9.188 -1.066 4.566 1 98.75 134 CYS B O 1
ATOM 2523 N N . ASP B 1 135 ? -10.914 0.16 5.234 1 98.69 135 ASP B N 1
ATOM 2524 C CA . ASP B 1 135 ? -11.695 -1.006 5.629 1 98.69 135 ASP B CA 1
ATOM 2525 C C . ASP B 1 135 ? -12.273 -1.724 4.41 1 98.69 135 ASP B C 1
ATOM 2527 O O . ASP B 1 135 ? -12.328 -1.153 3.32 1 98.69 135 ASP B O 1
ATOM 2531 N N . ALA B 1 136 ? -12.641 -2.967 4.715 1 98.5 136 ALA B N 1
ATOM 2532 C CA . ALA B 1 136 ? -13.227 -3.758 3.637 1 98.5 136 ALA B CA 1
ATOM 2533 C C . ALA B 1 136 ? -14.461 -3.07 3.061 1 98.5 136 ALA B C 1
ATOM 2535 O O . ALA B 1 136 ? -15.242 -2.459 3.799 1 98.5 136 ALA B O 1
ATOM 2536 N N . PHE B 1 137 ? -14.617 -3.148 1.779 1 98.19 137 PHE B N 1
ATOM 2537 C CA . PHE B 1 137 ? -15.797 -2.594 1.121 1 98.19 137 PHE B CA 1
ATOM 2538 C C . PHE B 1 137 ? -16.047 -3.285 -0.214 1 98.19 137 PHE B C 1
ATOM 2540 O O . PHE B 1 137 ? -15.211 -4.055 -0.687 1 98.19 137 PHE B O 1
ATOM 2547 N N . ALA B 1 138 ? -17.172 -3.043 -0.79 1 97.25 138 ALA B N 1
ATOM 2548 C CA . ALA B 1 138 ? -17.531 -3.658 -2.064 1 97.25 138 ALA B CA 1
ATOM 2549 C C . ALA B 1 138 ? -17.125 -2.773 -3.236 1 97.25 138 ALA B C 1
ATOM 2551 O O . ALA B 1 138 ? -17.891 -1.92 -3.68 1 97.25 138 ALA B O 1
ATOM 2552 N N . TYR B 1 139 ? -16.016 -3.07 -3.734 1 97.69 139 TYR B N 1
ATOM 2553 C CA . TYR B 1 139 ? -15.484 -2.289 -4.848 1 97.69 139 TYR B CA 1
ATOM 2554 C C . TYR B 1 139 ? -16.359 -2.447 -6.086 1 97.69 139 TYR B C 1
ATOM 2556 O O . TYR B 1 139 ? -16.75 -3.562 -6.438 1 97.69 139 TYR B O 1
ATOM 2564 N N . GLY B 1 140 ? -16.562 -1.304 -6.75 1 96.69 140 GLY B N 1
ATOM 2565 C CA . GLY B 1 140 ? -17.438 -1.309 -7.91 1 96.69 140 GLY B CA 1
ATOM 2566 C C . GLY B 1 140 ? -18.906 -1.11 -7.555 1 96.69 140 GLY B C 1
ATOM 2567 O O . GLY B 1 140 ? -19.719 -0.773 -8.422 1 96.69 140 GLY B O 1
ATOM 2568 N N . GLN B 1 141 ? -19.281 -1.325 -6.32 1 97.19 141 GLN B N 1
ATOM 2569 C CA . GLN B 1 141 ? -20.656 -1.17 -5.887 1 97.19 141 GLN B CA 1
ATOM 2570 C C . GLN B 1 141 ? -20.844 0.102 -5.062 1 97.19 141 GLN B C 1
ATOM 2572 O O . GLN B 1 141 ? -21.969 0.511 -4.777 1 97.19 141 GLN B O 1
ATOM 2577 N N . GLU B 1 142 ? -19.734 0.622 -4.562 1 96.06 142 GLU B N 1
ATOM 2578 C CA . GLU B 1 142 ? -19.719 1.866 -3.801 1 96.06 142 GLU B CA 1
ATOM 2579 C C . GLU B 1 142 ? -18.984 2.967 -4.555 1 96.06 142 GLU B C 1
ATOM 2581 O O . GLU B 1 142 ? -18 2.695 -5.258 1 96.06 142 GLU B O 1
ATOM 2586 N N . ASP B 1 143 ? -19.438 4.188 -4.402 1 96.69 143 ASP B N 1
ATOM 2587 C CA . ASP B 1 143 ? -18.734 5.316 -5.016 1 96.69 143 ASP B CA 1
ATOM 2588 C C . ASP B 1 143 ? -17.422 5.602 -4.309 1 96.69 143 ASP B C 1
ATOM 2590 O O . ASP B 1 143 ? -17.391 5.816 -3.094 1 96.69 143 ASP B O 1
ATOM 2594 N N . THR B 1 144 ? -16.312 5.52 -5.02 1 97.81 144 THR B N 1
ATOM 2595 C CA . THR B 1 144 ? -14.984 5.742 -4.461 1 97.81 144 THR B CA 1
ATOM 2596 C C . THR B 1 144 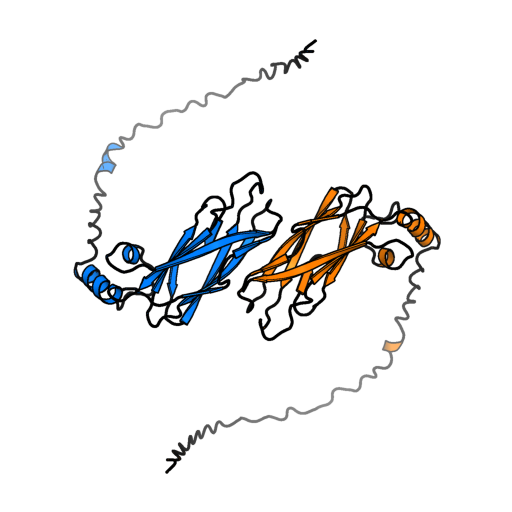? -14.375 7.023 -5.016 1 97.81 144 THR B C 1
ATOM 2598 O O . THR B 1 144 ? -13.242 7.383 -4.668 1 97.81 144 THR B O 1
ATOM 2601 N N . ASN B 1 145 ? -15.016 7.75 -5.875 1 96.69 145 ASN B N 1
ATOM 2602 C CA . ASN B 1 145 ? -14.445 8.836 -6.66 1 96.69 145 ASN B CA 1
ATOM 2603 C C . ASN B 1 145 ? -14.086 10.031 -5.785 1 96.69 145 ASN B C 1
ATOM 2605 O O . ASN B 1 145 ? -13.195 10.812 -6.129 1 96.69 145 ASN B O 1
ATOM 2609 N N . ASN B 1 146 ? -14.734 10.219 -4.676 1 97.44 146 ASN B N 1
ATOM 2610 C CA . ASN B 1 146 ? -14.508 11.391 -3.832 1 97.44 146 ASN B CA 1
ATOM 2611 C C . ASN B 1 146 ? -13.711 11.023 -2.578 1 97.44 146 ASN B C 1
ATOM 2613 O O . ASN B 1 146 ? -13.547 11.852 -1.681 1 97.44 146 ASN B O 1
ATOM 2617 N N . ASP B 1 147 ? -13.227 9.797 -2.531 1 98.69 147 ASP B N 1
ATOM 2618 C CA . ASP B 1 147 ? -12.461 9.383 -1.359 1 98.69 147 ASP B CA 1
ATOM 2619 C C . ASP B 1 147 ? -11.141 10.148 -1.274 1 98.69 147 ASP B C 1
ATOM 2621 O O . ASP B 1 147 ? -10.383 10.195 -2.244 1 98.69 147 ASP B O 1
ATOM 2625 N N . ARG B 1 148 ? -10.883 10.727 -0.143 1 98.75 148 ARG B N 1
ATOM 2626 C CA . ARG B 1 148 ? -9.648 11.477 0.071 1 98.75 148 ARG B CA 1
ATOM 2627 C C . ARG B 1 148 ? -9.391 11.695 1.558 1 98.75 148 ARG B C 1
ATOM 2629 O O . ARG B 1 148 ? -10.305 11.578 2.375 1 98.75 148 ARG B O 1
ATOM 2636 N N . ILE B 1 149 ? -8.164 12 1.846 1 98.62 149 ILE B N 1
ATOM 2637 C CA . ILE B 1 149 ? -7.707 12.5 3.137 1 98.62 149 ILE B CA 1
ATOM 2638 C C . ILE B 1 149 ? -7.258 13.953 2.996 1 98.62 149 ILE B C 1
ATOM 2640 O O . ILE B 1 149 ? -6.586 14.312 2.023 1 98.62 149 ILE B O 1
ATOM 2644 N N . THR B 1 150 ? -7.633 14.734 3.945 1 98.81 150 THR B N 1
ATOM 2645 C CA . THR B 1 150 ? -7.203 16.125 3.967 1 98.81 150 THR B CA 1
ATOM 2646 C C . THR B 1 150 ? -6.359 16.422 5.207 1 98.81 150 THR B C 1
ATOM 2648 O O . THR B 1 150 ? -6.781 16.141 6.328 1 98.81 150 THR B O 1
ATOM 2651 N N . VAL B 1 151 ? -5.199 16.953 4.984 1 98.88 151 VAL B N 1
ATOM 2652 C CA . VAL B 1 151 ? -4.375 17.484 6.066 1 98.88 151 VAL B CA 1
ATOM 2653 C C . VAL B 1 151 ? -4.656 18.969 6.254 1 98.88 151 VAL B C 1
ATOM 2655 O O . VAL B 1 151 ? -4.48 19.766 5.324 1 98.88 151 VAL B O 1
ATOM 2658 N N . GLU B 1 152 ? -5.047 19.312 7.41 1 98.5 152 GLU B N 1
ATOM 2659 C CA . GLU B 1 152 ? -5.168 20.703 7.805 1 98.5 152 GLU B CA 1
ATOM 2660 C C . GLU B 1 152 ? -4.109 21.094 8.836 1 98.5 152 GLU B C 1
ATOM 2662 O O . GLU B 1 152 ? -3.803 20.297 9.734 1 98.5 152 GLU B O 1
ATOM 2667 N N . TRP B 1 153 ? -3.625 22.312 8.656 1 98.19 153 TRP B N 1
ATOM 2668 C CA . TRP B 1 153 ? -2.643 22.719 9.656 1 98.19 153 TRP B CA 1
ATOM 2669 C C . TRP B 1 153 ? -2.67 24.219 9.875 1 98.19 153 TRP B C 1
ATOM 2671 O O . TRP B 1 153 ? -3.166 24.969 9.023 1 98.19 153 TRP B O 1
ATOM 2681 N N . THR B 1 154 ? -2.199 24.734 11.008 1 97.44 154 THR B N 1
ATOM 2682 C CA . THR B 1 154 ? -2.117 26.125 11.422 1 97.44 154 THR B CA 1
ATOM 2683 C C . THR B 1 154 ? -0.917 26.344 12.344 1 97.44 154 THR B C 1
ATOM 2685 O O . THR B 1 154 ? -0.426 25.406 12.969 1 97.44 154 THR B O 1
ATOM 2688 N N . ASN B 1 155 ? -0.485 27.562 12.359 1 96.56 155 ASN B N 1
ATOM 2689 C CA . ASN B 1 155 ? 0.56 27.906 13.32 1 96.56 155 ASN B CA 1
ATOM 2690 C C . ASN B 1 155 ? 0.063 27.781 14.758 1 96.56 155 ASN B C 1
ATOM 2692 O O . ASN B 1 155 ? -1.07 28.156 15.062 1 96.56 155 ASN B O 1
ATOM 2696 N N . THR B 1 156 ? 0.905 27.25 15.609 1 95 156 THR B N 1
ATOM 2697 C CA . THR B 1 156 ? 0.576 27.25 17.031 1 95 156 THR B CA 1
ATOM 2698 C C . THR B 1 156 ? 0.796 28.641 17.625 1 95 156 THR B C 1
ATOM 2700 O O . THR B 1 156 ? 1.636 29.406 17.141 1 95 156 THR B O 1
ATOM 2703 N N . PRO B 1 157 ? 0.054 28.922 18.672 1 89.88 157 PRO B N 1
ATOM 2704 C CA . PRO B 1 157 ? 0.392 30.156 19.375 1 89.88 157 PRO B CA 1
ATOM 2705 C C . PRO B 1 157 ? 1.82 30.156 19.922 1 89.88 157 PRO B C 1
ATOM 2707 O O . PRO B 1 157 ? 2.352 29.094 20.266 1 89.88 157 PRO B O 1
ATOM 2710 N N . ASP B 1 158 ? 2.375 31.344 19.953 1 87.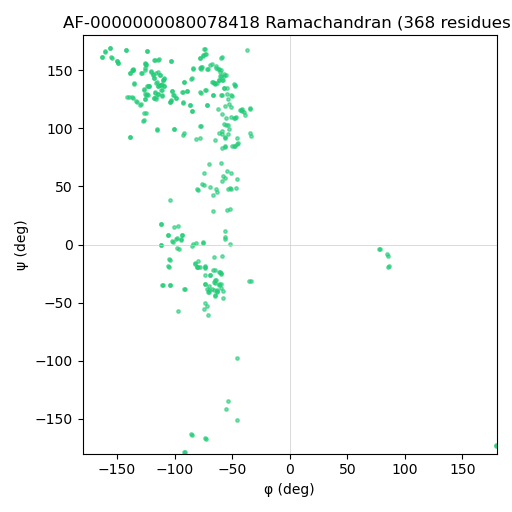38 158 ASP B N 1
ATOM 2711 C CA . ASP B 1 158 ? 3.734 31.453 20.469 1 87.38 158 ASP B CA 1
ATOM 2712 C C . ASP B 1 158 ? 3.82 30.938 21.906 1 87.38 158 ASP B C 1
ATOM 2714 O O . ASP B 1 158 ? 2.971 31.25 22.734 1 87.38 158 ASP B O 1
ATOM 2718 N N . GLY B 1 159 ? 4.781 30.047 22.141 1 87.44 159 GLY B N 1
ATOM 2719 C CA . GLY B 1 159 ? 5.027 29.578 23.5 1 87.44 159 GLY B CA 1
ATOM 2720 C C . GLY B 1 159 ? 4.125 28.438 23.906 1 87.44 159 GLY B C 1
ATOM 2721 O O . GLY B 1 159 ? 4.254 27.891 25 1 87.44 159 GLY B O 1
ATOM 2722 N N . ALA B 1 160 ? 3.168 28.172 23.047 1 88.44 160 ALA B N 1
ATOM 2723 C CA . ALA B 1 160 ? 2.273 27.062 23.391 1 88.44 160 ALA B CA 1
ATOM 2724 C C . ALA B 1 160 ? 3.055 25.766 23.594 1 88.44 160 ALA B C 1
ATOM 2726 O O . ALA B 1 160 ? 4.062 25.531 22.922 1 88.44 160 ALA B O 1
ATOM 2727 N N . ALA B 1 161 ? 2.561 24.922 24.516 1 90.81 161 ALA B N 1
ATOM 2728 C CA . ALA B 1 161 ? 3.127 23.578 24.688 1 90.81 161 ALA B CA 1
ATOM 2729 C C . ALA B 1 161 ? 2.93 22.734 23.438 1 90.81 161 ALA B C 1
ATOM 2731 O O . ALA B 1 161 ? 2.02 22.984 22.656 1 90.81 161 ALA B O 1
ATOM 2732 N N . LYS B 1 162 ? 3.846 21.812 23.328 1 94.5 162 LYS B N 1
ATOM 2733 C CA . LYS B 1 162 ? 3.746 20.922 22.188 1 94.5 162 LYS B CA 1
ATOM 2734 C C . LYS B 1 162 ? 2.645 19.891 22.391 1 94.5 162 LYS B C 1
ATOM 2736 O O . LYS B 1 162 ? 2.916 18.688 22.453 1 94.5 162 LYS B O 1
ATOM 2741 N N . GLN B 1 163 ? 1.504 20.297 22.703 1 95.31 163 GLN B N 1
ATOM 2742 C CA . GLN B 1 163 ? 0.287 19.516 22.844 1 95.31 163 GLN B CA 1
ATOM 2743 C C . GLN B 1 163 ? -0.839 20.078 21.984 1 95.31 163 GLN B C 1
ATOM 2745 O O . GLN B 1 163 ? -1.157 21.266 22.062 1 95.31 163 GLN B O 1
ATOM 2750 N N . PHE B 1 164 ? -1.371 19.188 21.281 1 96.69 164 PHE B N 1
ATOM 2751 C CA . PHE B 1 164 ? -2.4 19.594 20.328 1 96.69 164 PHE B CA 1
ATOM 2752 C C . PHE B 1 164 ? -3.584 20.219 21.062 1 96.69 164 PHE B C 1
ATOM 2754 O O . PHE B 1 164 ? -4.035 19.703 22.078 1 96.69 164 PHE B O 1
ATOM 2761 N N . ARG B 1 165 ? -4.113 21.219 20.453 1 93.81 165 ARG B N 1
ATOM 2762 C CA . ARG B 1 165 ? -5.352 21.844 20.922 1 93.81 165 ARG B CA 1
ATOM 2763 C C . ARG B 1 165 ? -6.285 22.141 19.75 1 93.81 165 ARG B C 1
ATOM 2765 O O . ARG B 1 165 ? -5.934 22.906 18.844 1 93.81 165 ARG B O 1
ATOM 2772 N N . ARG B 1 166 ? -7.441 21.688 19.875 1 93.38 166 ARG B N 1
ATOM 2773 C CA . ARG B 1 166 ? -8.422 21.859 18.812 1 93.38 166 ARG B CA 1
ATOM 2774 C C . ARG B 1 166 ? -8.75 23.344 18.609 1 93.38 166 ARG B C 1
ATOM 2776 O O . ARG B 1 166 ? -9.086 23.766 17.5 1 93.38 166 ARG B O 1
ATOM 2783 N N . GLU B 1 167 ? -8.688 24.172 19.625 1 91.06 167 GLU B N 1
ATOM 2784 C CA . GLU B 1 167 ? -9.047 25.578 19.625 1 91.06 167 GLU B CA 1
ATOM 2785 C C . GLU B 1 167 ? -8.188 26.359 18.625 1 91.06 167 GLU B C 1
ATOM 2787 O O . GLU B 1 167 ? -8.586 27.438 18.172 1 91.06 167 GLU B O 1
ATOM 2792 N N 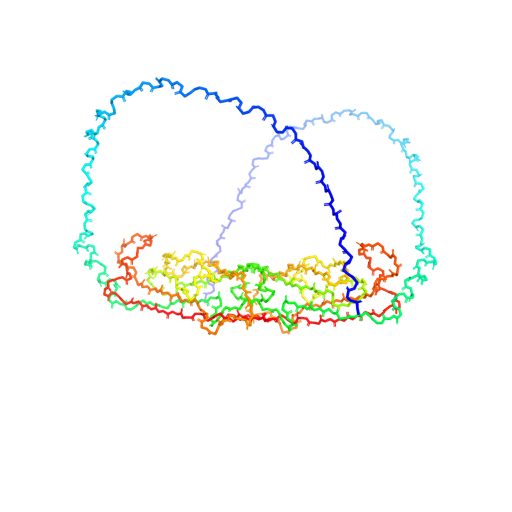. TRP B 1 168 ? -6.996 25.828 18.297 1 91.94 168 TRP B N 1
ATOM 2793 C CA . TRP B 1 168 ? -6.113 26.5 17.359 1 91.94 168 TRP B CA 1
ATOM 2794 C C . TRP B 1 168 ? -6.777 26.641 15.984 1 91.94 168 TRP B C 1
ATOM 2796 O O . TRP B 1 168 ? -6.438 27.531 15.211 1 91.94 168 TRP B O 1
ATOM 2806 N N . PHE B 1 169 ? -7.742 25.75 15.727 1 93.19 169 PHE B N 1
ATOM 2807 C CA . PHE B 1 169 ? -8.375 25.703 14.414 1 93.19 169 PHE B CA 1
ATOM 2808 C C . PHE B 1 169 ? -9.688 26.469 14.414 1 93.19 169 PHE B C 1
ATOM 2810 O O . PHE B 1 169 ? -10.367 26.562 13.391 1 93.19 169 PHE B O 1
ATOM 2817 N N . GLN B 1 170 ? -10.117 27 15.492 1 87.69 170 GLN B N 1
ATOM 2818 C CA . GLN B 1 170 ? -11.406 27.672 15.641 1 87.69 170 GLN B CA 1
ATOM 2819 C C . GLN B 1 170 ? -11.227 29.188 15.688 1 87.69 170 GLN B C 1
ATOM 2821 O O . GLN B 1 170 ? -12.203 29.938 15.594 1 87.69 170 GLN B O 1
ATOM 2826 N N . GLY B 1 171 ? -10.094 29.703 15.844 1 78.5 171 GLY B N 1
ATOM 2827 C CA . GLY B 1 171 ? -9.852 31.125 15.938 1 78.5 171 GLY B CA 1
ATOM 2828 C C . GLY B 1 171 ? -9.688 31.797 14.586 1 78.5 171 GLY B C 1
ATOM 2829 O O . GLY B 1 171 ? -10.203 31.312 13.578 1 78.5 171 GLY B O 1
ATOM 2830 N N . ASP B 1 172 ? -9.164 32.938 14.594 1 80.44 172 ASP B N 1
ATOM 2831 C CA . ASP B 1 172 ? -9.031 33.781 13.406 1 80.44 172 ASP B CA 1
ATOM 2832 C C . ASP B 1 172 ? -7.77 33.438 12.617 1 80.44 172 ASP B C 1
ATOM 2834 O O . ASP B 1 172 ? -7.488 34.031 11.578 1 80.44 172 ASP B O 1
ATOM 2838 N N . GLY B 1 173 ? -7.086 32.469 13.211 1 83.81 173 GLY B N 1
ATOM 2839 C CA . GLY B 1 173 ? -5.852 32.094 12.523 1 83.81 173 GLY B CA 1
ATOM 2840 C C . GLY B 1 173 ? -6.086 31.422 11.188 1 83.81 173 GLY B C 1
ATOM 2841 O O . GLY B 1 173 ? -7.152 30.844 10.953 1 83.81 173 GLY B O 1
ATOM 2842 N N . MET B 1 174 ? -5.109 31.516 10.32 1 93.44 174 MET B N 1
ATOM 2843 C CA . MET B 1 174 ? -5.191 30.922 8.984 1 93.44 174 MET B CA 1
ATOM 2844 C C . MET B 1 174 ? -4.941 29.422 9.047 1 93.44 174 MET B C 1
ATOM 2846 O O . MET B 1 174 ? -4.039 28.969 9.75 1 93.44 174 MET B O 1
ATOM 2850 N N . VAL B 1 175 ? -5.785 28.719 8.445 1 96.25 175 VAL B N 1
ATOM 2851 C CA . VAL B 1 175 ? -5.664 27.266 8.305 1 96.25 175 VAL B CA 1
ATOM 2852 C C . VAL B 1 175 ? -5.395 26.906 6.844 1 96.25 175 VAL B C 1
ATOM 2854 O O . VAL B 1 175 ? -6.086 27.391 5.945 1 96.25 175 VAL B O 1
ATOM 2857 N N . ARG B 1 176 ? -4.371 26.125 6.562 1 97.88 176 ARG B N 1
ATOM 2858 C CA . ARG B 1 176 ? -4.09 25.609 5.227 1 97.88 176 ARG B CA 1
ATOM 2859 C C . ARG B 1 176 ? -4.496 24.141 5.109 1 97.88 176 ARG B C 1
ATOM 2861 O O . ARG B 1 176 ? -4.664 23.453 6.117 1 97.88 176 ARG B O 1
ATOM 2868 N N . ARG B 1 177 ? -4.707 23.75 3.852 1 98.19 177 ARG B N 1
ATOM 2869 C CA . ARG B 1 177 ? -5.172 22.391 3.625 1 98.19 177 ARG B CA 1
ATOM 2870 C C . ARG B 1 177 ? -4.461 21.766 2.432 1 98.19 177 ARG B C 1
ATOM 2872 O O . ARG B 1 177 ? -4.098 22.453 1.48 1 98.19 177 ARG B O 1
ATOM 2879 N N . LYS B 1 178 ? -4.273 20.5 2.521 1 98.69 178 LYS B N 1
ATOM 2880 C CA . LYS B 1 178 ? -3.801 19.672 1.41 1 98.69 178 LYS B CA 1
ATOM 2881 C C . LYS B 1 178 ? -4.637 18.406 1.268 1 98.69 178 LYS B C 1
ATOM 2883 O O . LYS B 1 178 ? -4.773 17.641 2.221 1 98.69 178 LYS B O 1
ATOM 2888 N N . ASN B 1 179 ? -5.188 18.25 0.094 1 98.81 179 ASN B N 1
ATOM 2889 C CA . ASN B 1 179 ? -5.957 17.047 -0.21 1 98.81 179 ASN B CA 1
ATOM 2890 C C . ASN B 1 179 ? -5.074 15.945 -0.788 1 98.81 179 ASN B C 1
ATOM 2892 O O . ASN B 1 179 ? -4.254 16.203 -1.669 1 98.81 179 ASN B O 1
ATOM 2896 N N . LEU B 1 180 ? -5.246 14.781 -0.239 1 98.81 180 LEU B N 1
ATOM 2897 C CA . LEU B 1 180 ? -4.668 13.57 -0.813 1 98.81 180 LEU B CA 1
ATOM 2898 C C . LEU B 1 180 ? -5.766 12.617 -1.283 1 98.81 180 LEU B C 1
ATOM 2900 O O . LEU B 1 180 ? -6.32 11.859 -0.483 1 98.81 180 LEU B O 1
ATOM 2904 N N . PRO B 1 181 ? -6.043 12.633 -2.553 1 98.88 181 PRO B N 1
ATOM 2905 C CA . PRO B 1 181 ? -7.035 11.688 -3.062 1 98.88 181 PRO B CA 1
ATOM 2906 C C . PRO B 1 181 ? -6.617 10.234 -2.871 1 98.88 181 PRO B C 1
ATOM 2908 O O . PRO B 1 181 ? -5.422 9.93 -2.857 1 98.88 181 PRO B O 1
ATOM 2911 N N . ILE B 1 182 ? -7.594 9.367 -2.727 1 98.88 182 ILE B N 1
ATOM 2912 C CA . ILE B 1 182 ? -7.367 7.93 -2.654 1 98.88 182 ILE B CA 1
ATOM 2913 C C . ILE B 1 182 ? -7.629 7.297 -4.02 1 98.88 182 ILE B C 1
ATOM 2915 O O . ILE B 1 182 ? -8.68 7.523 -4.621 1 98.88 182 ILE B O 1
ATOM 2919 N N . GLU B 1 183 ? -6.676 6.586 -4.504 1 98.75 183 GLU B N 1
ATOM 2920 C CA . GLU B 1 183 ? -6.84 5.789 -5.715 1 98.75 183 GLU B CA 1
ATOM 2921 C C . GLU B 1 183 ? -6.871 4.297 -5.395 1 98.75 183 GLU B C 1
ATOM 2923 O O . GLU B 1 183 ? -6.066 3.811 -4.598 1 98.75 183 GLU B O 1
ATOM 2928 N N . TYR B 1 184 ? -7.758 3.607 -6.004 1 98.69 184 TYR B N 1
ATOM 2929 C CA . TYR B 1 184 ? -7.879 2.164 -5.832 1 98.69 184 TYR B CA 1
ATOM 2930 C C . TYR B 1 184 ? -7.324 1.422 -7.039 1 98.69 184 TYR B C 1
ATOM 2932 O O . TYR B 1 184 ? -7.766 1.646 -8.172 1 98.69 184 TYR B O 1
ATOM 2940 N N . ASN B 1 185 ? -6.367 0.573 -6.754 1 98.75 185 ASN B N 1
ATOM 2941 C CA . ASN B 1 185 ? -5.711 -0.248 -7.766 1 98.75 185 ASN B CA 1
ATOM 2942 C C . ASN B 1 185 ? -6.258 -1.673 -7.773 1 98.75 185 ASN B C 1
ATOM 2944 O O . ASN B 1 185 ? -5.824 -2.514 -6.98 1 98.75 185 ASN B O 1
ATOM 2948 N N . PRO B 1 186 ? -7.164 -1.992 -8.703 1 97.94 186 PRO B N 1
ATOM 2949 C CA . PRO B 1 186 ? -7.895 -3.258 -8.633 1 97.94 186 PRO B CA 1
ATOM 2950 C C . PRO B 1 186 ? -7.07 -4.441 -9.133 1 97.94 186 PRO B C 1
ATOM 2952 O O . PRO B 1 186 ? -6.152 -4.266 -9.938 1 97.94 186 PRO B O 1
#

Solvent-accessible surface area (backbone atoms only — not comparable to full-atom values): 22214 Å² total; per-residue (Å²): 134,85,80,74,79,73,78,76,80,76,77,74,85,67,70,94,72,71,80,76,74,75,75,75,80,70,79,82,74,82,76,82,74,71,74,76,70,73,70,83,71,73,79,75,70,75,80,74,69,82,52,71,63,56,59,51,43,38,49,61,41,14,70,48,71,52,67,52,68,45,50,24,27,58,64,47,45,68,47,57,18,54,46,82,45,72,45,70,46,62,32,35,43,32,30,69,23,93,53,44,30,34,39,39,59,46,59,69,40,71,85,40,41,46,59,42,71,44,57,39,60,32,47,54,70,31,69,46,76,29,40,39,31,37,44,52,54,61,83,88,78,53,91,55,88,73,36,32,40,33,44,33,36,24,33,43,33,70,87,56,68,94,60,66,57,75,64,63,77,70,53,89,40,44,71,50,76,46,71,30,41,49,43,77,41,84,137,83,80,76,80,74,77,77,79,68,83,66,84,64,80,78,82,74,84,78,72,77,77,78,82,70,78,84,74,80,77,82,76,70,74,78,70,72,70,83,72,72,77,77,71,75,79,74,69,83,52,73,62,56,58,52,42,38,49,62,41,12,69,47,71,52,65,53,69,45,50,24,27,59,64,47,44,68,48,57,16,54,47,83,46,72,45,71,44,62,32,36,43,31,29,67,25,91,52,44,29,34,40,38,58,46,61,68,39,72,84,41,39,48,59,42,71,45,57,38,61,33,46,53,70,32,66,47,75,29,40,39,31,38,45,53,53,60,82,89,79,53,92,56,88,74,36,31,38,32,45,32,36,23,32,43,34,69,87,56,67,94,60,68,58,76,64,64,77,69,53,88,38,45,70,49,77,47,71,30,41,48,42,78,41,83

InterPro domains:
  IPR000535 Major sperm protein (MSP) domain [PF00635] (69-172)
  IPR000535 Major sperm protein (MSP) domain [PS50202] (68-185)
  IPR008962 PapD-like superfamily [SSF49354] (64-185)
  IPR013783 Immunoglobulin-like fold [G3DSA:2.60.40.10] (61-186)
  IPR051155 Nematode Major Sperm [PTHR22920] (54-186)

Organism: NCBI:txid1611254

Sequence (372 aa):
MKRIFKLKVTSDMERKNNAFSLISSRDLGERSGAEIRNRYKREVNPVESPSSTTLHQIAMAQSVPPGDIQTQPNAKIVFNAPYDDKHTYHIKVINSSARRIGYGIKTTNMKRLGVDPPCGVLDPKEAVLLAVSCDAFAYGQEDTNNDRITVEWTNTPDGAAKQFRREWFQGDGMVRRKNLPIEYNPMKRIFKLKVTSDMERKNNAFSLISSRDLGERSGAEIRNRYKREVNPVESPSSTTLHQIAMAQSVPPGDIQTQPNAKIVFNAPYDDKHTYHIKVINSSARRIGYGIKTTNMKRLGVDPPCGVLDPKEAVLLAVSCDAFAYGQEDTNNDRITVEWTNTPDGAAKQFRREWFQGDGMVRRKNLPIEYNP

Secondary structure (DSSP, 8-state):
---------------------------------GGGGS-------------HHHHHHHHHHTTSPP--EEEESSS-EEEESP-SS-EEEEEEEEE-SSS-EEEEEEES-TTTEEEES-EEEE-TT-EEEEEEEE----BTTB--TT-EEEEEEEEPPTT--SS--GGGGTSSS--EEEEEEEEEE-/----------------------------------GGGS-------------HHHHHHHHHHTTSPP--EEEESSS-EEEESP-SS-EEEEEEEEE-SSS-EEEEEEES-TTTEEEES-EEEE-TT-EEEEEEEE----BTTB--TT-EEEEEEEEPPTT--SS--GGGGTSSS--EEEEEEEEEE-

Radius of gyration: 35.71 Å; Cα contacts (8 Å, |Δi|>4): 649; chains: 2; bounding box: 97×84×74 Å

pLDDT: mean 74.65, std 32.38, range [17.8, 98.88]